Protein AF-A0A7S1AAK4-F1 (afdb_monomer)

Nearest PDB structures (foldseek):
  7zmf-assembly1_A  TM=1.754E-01  e=1.528E+00  Brevibacillus brevis NBRC 100599

Sequence (271 aa):
MLSLSSARQLPQSLAPQRTRPRIEFGDILIEGPSSGEPQADCVGIYELCDLAVNGRPVYQQHGETDLFLYFSSTDKWYISDGEDMRLGRPRGWCQVASQALVPSQITEEWAVWDSISRGWEVAPRIKARQVNDAILGELASRQQVQEARARRHALQVGDVVIEGQAPGELQADRMGMYELQDRVVNGRLVYRQEGGADMYLFYASRGSKWCISDGEDMAAGRPKGWCYVVSHALTPDQITELWEVVADDAAHDAYWQPAPRLRVRPKNRAT

pLDDT: mean 86.58, std 16.46, range [33.78, 98.0]

Solvent-accessible surface area (backbone atoms only — not comparable to full-atom values): 15191 Å² total; per-residue (Å²): 135,91,82,88,85,87,79,81,82,76,85,83,79,86,71,83,80,77,81,67,84,79,78,74,84,64,32,35,31,32,45,44,55,57,92,89,43,86,69,32,68,72,42,44,51,21,42,67,46,104,45,69,31,84,92,25,62,28,23,36,34,68,80,90,48,70,37,29,40,33,34,21,80,76,63,25,36,27,36,20,40,59,68,41,48,77,67,26,42,90,54,56,49,34,39,32,78,44,86,53,80,46,63,53,66,51,81,64,66,24,27,34,59,38,80,85,82,68,40,77,42,82,31,80,60,42,43,42,36,65,61,46,71,68,55,52,53,50,52,52,52,52,46,52,55,48,24,54,49,17,47,54,51,40,67,71,54,48,36,33,30,36,43,54,52,51,91,91,43,78,66,24,89,72,45,44,50,24,42,66,45,96,50,69,31,80,60,21,58,28,25,36,38,66,90,73,57,71,36,31,42,35,38,11,63,61,64,43,20,37,27,35,22,39,61,66,39,50,75,65,30,44,76,53,62,50,30,37,28,67,46,86,46,62,39,68,59,64,53,81,62,72,25,29,32,49,43,75,49,103,88,52,80,73,43,79,40,82,33,87,56,45,48,42,37,44,60,83,60,82,130

Secondary structure (DSSP, 8-state):
-------PPPPPP--------------EEEE-S-TTSTTGGG-EEEEEEEEEETTEEEEEETTT-S-EEEE-TTS-EEEE-HHHHHTT-S-SSEEE----SSGGG--SPPEEEETTTTEEEE-TT-EEEE--HHHHHHHHHHHHHHHHHHHHHHHHH-SEEEE-PPTTSTTGGG-EEEEEEEEEETTEEEEEETTS-S-EEEEETTTTEEEEE-HHHHHHT-S-SSEEEE---SSGGG--SPPEEEE--TTS--EEEE-TT-EEEETTS--

Mean predicted aligned error: 9.63 Å

Radius of gyration: 25.21 Å; Cα contacts (8 Å, |Δi|>4): 572; chains: 1; bounding box: 60×89×68 Å

Structure (mmCIF, N/CA/C/O backbone):
data_AF-A0A7S1AAK4-F1
#
_entry.id   AF-A0A7S1AAK4-F1
#
loop_
_atom_site.group_PDB
_atom_site.id
_atom_site.type_symbol
_atom_site.label_atom_id
_atom_site.label_alt_id
_atom_site.label_comp_id
_atom_site.label_asym_id
_atom_site.label_entity_id
_atom_site.label_seq_id
_atom_site.pdbx_PDB_ins_code
_atom_site.Cartn_x
_atom_site.Cartn_y
_atom_site.Cartn_z
_atom_site.occupancy
_atom_site.B_iso_or_equiv
_atom_site.auth_seq_id
_atom_site.auth_comp_id
_atom_site.auth_asym_id
_atom_site.auth_atom_id
_atom_site.pdbx_PDB_model_num
ATOM 1 N N . MET A 1 1 ? -27.518 -69.904 35.168 1.00 41.41 1 MET A N 1
ATOM 2 C CA . MET A 1 1 ? -26.477 -69.173 34.421 1.00 41.41 1 MET A CA 1
ATOM 3 C C . MET A 1 1 ? -26.637 -67.696 34.705 1.00 41.41 1 MET A C 1
ATOM 5 O O . MET A 1 1 ? -27.757 -67.206 34.727 1.00 41.41 1 MET A O 1
ATOM 9 N N . LEU A 1 2 ? -25.515 -67.059 35.011 1.00 38.66 2 LEU A N 1
ATOM 10 C CA . LEU A 1 2 ? -25.350 -65.638 35.294 1.00 38.66 2 LEU A CA 1
ATOM 11 C C . LEU A 1 2 ? -25.716 -64.789 34.066 1.00 38.66 2 LEU A C 1
ATOM 13 O O . LEU A 1 2 ? -25.342 -65.168 32.963 1.00 38.66 2 LEU A O 1
ATOM 17 N N . SER A 1 3 ? -26.338 -63.625 34.261 1.00 39.00 3 SER A N 1
ATOM 18 C CA . SER A 1 3 ? -25.787 -62.369 33.730 1.00 39.00 3 SER A CA 1
ATOM 19 C C . SER A 1 3 ? -26.509 -61.160 34.323 1.00 39.00 3 SER A C 1
ATOM 21 O O . SER A 1 3 ? -27.716 -60.987 34.179 1.00 39.00 3 SER A O 1
ATOM 23 N N . LEU A 1 4 ? -25.710 -60.334 34.991 1.00 36.53 4 LEU A N 1
ATOM 24 C CA . LEU A 1 4 ? -26.002 -58.994 35.482 1.00 36.53 4 LEU A CA 1
ATOM 25 C C . LEU A 1 4 ? -26.183 -58.012 34.315 1.00 36.53 4 LEU A C 1
ATOM 27 O O . LEU A 1 4 ? -25.530 -58.180 33.285 1.00 36.53 4 LEU A O 1
ATOM 31 N N . SER A 1 5 ? -26.974 -56.949 34.516 1.00 40.19 5 SER A N 1
ATOM 32 C CA . SER A 1 5 ? -26.527 -55.539 34.414 1.00 40.19 5 SER A CA 1
ATOM 33 C C . SER A 1 5 ? -27.722 -54.573 34.393 1.00 40.19 5 SER A C 1
ATOM 35 O O . SER A 1 5 ? -28.168 -54.138 33.336 1.00 40.19 5 SER A O 1
ATOM 37 N N . SER A 1 6 ? -28.214 -54.195 35.577 1.00 43.09 6 SER A N 1
ATOM 38 C CA . SER A 1 6 ? -29.026 -52.982 35.756 1.00 43.09 6 SER A CA 1
ATOM 39 C C . SER A 1 6 ? -28.102 -51.839 36.165 1.00 43.09 6 SER A C 1
ATOM 41 O O . SER A 1 6 ? -27.700 -51.752 37.324 1.00 43.09 6 SER A O 1
ATOM 43 N N . ALA A 1 7 ? -27.765 -50.959 35.224 1.00 40.94 7 ALA A N 1
ATOM 44 C CA . ALA A 1 7 ? -27.109 -49.695 35.530 1.00 40.94 7 ALA A CA 1
ATOM 45 C C . ALA A 1 7 ? -28.177 -48.624 35.801 1.00 40.94 7 ALA A C 1
ATOM 47 O O . ALA A 1 7 ? -28.933 -48.232 34.914 1.00 40.94 7 ALA A O 1
ATOM 48 N N . ARG A 1 8 ? -28.245 -48.165 37.055 1.00 41.97 8 ARG A N 1
ATOM 49 C CA . ARG A 1 8 ? -29.008 -46.984 37.482 1.00 41.97 8 ARG A CA 1
ATOM 50 C C . ARG A 1 8 ? -28.442 -45.737 36.793 1.00 41.97 8 ARG A C 1
ATOM 52 O O . ARG A 1 8 ? -27.291 -45.385 37.036 1.00 41.97 8 ARG A O 1
ATOM 59 N N . GLN A 1 9 ? -29.249 -45.042 35.995 1.00 38.91 9 GLN A N 1
ATOM 60 C CA . GLN A 1 9 ? -28.947 -43.676 35.564 1.00 38.91 9 GLN A CA 1
ATOM 61 C C . GLN A 1 9 ? -29.218 -42.709 36.723 1.00 38.91 9 GLN A C 1
ATOM 63 O O . GLN A 1 9 ? -30.338 -42.607 37.220 1.00 38.91 9 GLN A O 1
ATOM 68 N N . LEU A 1 10 ? -28.166 -42.027 37.174 1.00 37.78 10 LEU A N 1
ATOM 69 C CA . LEU A 1 10 ? -28.251 -40.881 38.079 1.00 37.78 10 LEU A CA 1
ATOM 70 C C . LEU A 1 10 ? -28.820 -39.664 37.322 1.00 37.78 10 LEU A C 1
ATOM 72 O O . LEU A 1 10 ? -28.528 -39.509 36.133 1.00 37.78 10 LEU A O 1
ATOM 76 N N . PRO A 1 11 ? -29.604 -38.789 37.977 1.00 39.78 11 PRO A N 1
ATOM 77 C CA . PRO A 1 11 ? -30.167 -37.608 37.333 1.00 39.78 11 PRO A CA 1
ATOM 78 C C . PRO A 1 11 ? -29.060 -36.623 36.939 1.00 39.78 11 PRO A C 1
ATOM 80 O O . PRO A 1 11 ? -28.221 -36.241 37.756 1.00 39.78 11 PRO A O 1
ATOM 83 N N . GLN A 1 12 ? -29.070 -36.212 35.670 1.00 43.94 12 GLN A N 1
ATOM 84 C CA . GLN A 1 12 ? -28.194 -35.168 35.151 1.00 43.94 12 GLN A CA 1
ATOM 85 C C . GLN A 1 12 ? -28.530 -33.836 35.832 1.00 43.94 12 GLN A C 1
ATOM 87 O O . GLN A 1 12 ? -29.654 -33.341 35.766 1.00 43.94 12 GLN A O 1
ATOM 92 N N . SER A 1 13 ? -27.531 -33.280 36.511 1.00 41.66 13 SER A N 1
ATOM 93 C CA . SER A 1 13 ? -27.559 -31.959 37.131 1.00 41.66 13 SER A CA 1
ATOM 94 C C . SER A 1 13 ? -27.821 -30.870 36.081 1.00 41.66 13 SER A C 1
ATOM 96 O O . SER A 1 13 ? -27.034 -30.691 35.150 1.00 41.66 13 SER A O 1
ATOM 98 N N . LEU A 1 14 ? -28.922 -30.131 36.249 1.00 48.28 14 LEU A N 1
ATOM 99 C CA . LEU A 1 14 ? -29.212 -28.872 35.559 1.00 48.28 14 LEU A CA 1
ATOM 100 C C . LEU A 1 14 ? -28.256 -27.788 36.078 1.00 48.28 14 LEU A C 1
ATOM 102 O O . LEU A 1 14 ? -28.565 -27.063 37.023 1.00 48.28 14 LEU A O 1
ATOM 106 N N . ALA A 1 15 ? -27.079 -27.675 35.464 1.00 40.31 15 ALA A N 1
ATOM 107 C CA . ALA A 1 15 ? -26.235 -26.501 35.643 1.00 40.31 15 ALA A CA 1
ATOM 108 C C . ALA A 1 15 ? -26.868 -25.299 34.908 1.00 40.31 15 ALA A C 1
ATOM 110 O O . ALA A 1 15 ? -27.319 -25.452 33.768 1.00 40.31 15 ALA A O 1
ATOM 111 N N . PRO A 1 16 ? -26.904 -24.098 35.511 1.00 37.66 16 PRO A N 1
ATOM 112 C CA . PRO A 1 16 ? -27.478 -22.926 34.866 1.00 37.66 16 PRO A CA 1
ATOM 113 C C . PRO A 1 16 ? -26.611 -22.534 33.667 1.00 37.66 16 PRO A C 1
ATOM 115 O O . PRO A 1 16 ? -25.441 -22.173 33.823 1.00 37.66 16 PRO A O 1
ATOM 118 N N . GLN A 1 17 ? -27.189 -22.582 32.463 1.00 37.97 17 GLN A N 1
ATOM 119 C CA . GLN A 1 17 ? -26.567 -21.995 31.284 1.00 37.97 17 GLN A CA 1
ATOM 120 C C . GLN A 1 17 ? -26.493 -20.483 31.485 1.00 37.97 17 GLN A C 1
ATOM 122 O O . GLN A 1 17 ? -27.471 -19.757 31.324 1.00 37.97 17 GLN A O 1
ATOM 127 N N . ARG A 1 18 ? -25.311 -20.003 31.875 1.00 35.34 18 ARG A N 1
ATOM 128 C CA . ARG A 1 18 ? -24.970 -18.586 31.789 1.00 35.34 18 ARG A CA 1
ATOM 129 C C . ARG A 1 18 ? -24.904 -18.228 30.308 1.00 35.34 18 ARG A C 1
ATOM 131 O O . ARG A 1 18 ? -23.847 -18.347 29.694 1.00 35.34 18 ARG A O 1
ATOM 138 N N . THR A 1 19 ? -26.018 -17.776 29.743 1.00 46.22 19 THR A N 1
ATOM 139 C CA . THR A 1 19 ? -26.028 -17.024 28.487 1.00 46.22 19 THR A CA 1
ATOM 140 C C . THR A 1 19 ? -25.289 -15.714 28.734 1.00 46.22 19 THR A C 1
ATOM 142 O O . THR A 1 19 ? -25.873 -14.711 29.144 1.00 46.22 19 THR A O 1
ATOM 145 N N . ARG A 1 20 ? -23.963 -15.742 28.573 1.00 33.78 20 ARG A N 1
ATOM 146 C CA . ARG A 1 20 ? -23.175 -14.517 28.459 1.00 33.78 20 ARG A CA 1
ATOM 147 C C . ARG A 1 20 ? -23.586 -13.845 27.145 1.00 33.78 20 ARG A C 1
ATOM 149 O O . ARG A 1 20 ? -23.647 -14.547 26.135 1.00 33.78 20 ARG A O 1
ATOM 156 N N . PRO A 1 21 ? -23.871 -12.534 27.129 1.00 34.81 21 PRO A N 1
ATOM 157 C CA . PRO A 1 21 ? -24.038 -11.819 25.875 1.00 34.81 21 PRO A CA 1
ATOM 158 C C . PRO A 1 21 ? -22.743 -11.974 25.070 1.00 34.81 21 PRO A C 1
ATOM 160 O O . PRO A 1 21 ? -21.660 -11.614 25.532 1.00 34.81 21 PRO A O 1
ATOM 163 N N . ARG A 1 22 ? -22.859 -12.591 23.894 1.00 41.38 22 ARG A N 1
ATOM 164 C CA . ARG A 1 22 ? -21.785 -12.741 22.915 1.00 41.38 22 ARG A CA 1
ATOM 165 C C . ARG A 1 22 ? -21.573 -11.360 22.292 1.00 41.38 22 ARG A C 1
ATOM 167 O O . ARG A 1 22 ? -22.224 -11.011 21.317 1.00 41.38 22 ARG A O 1
ATOM 174 N N . ILE A 1 23 ? -20.718 -10.537 22.893 1.00 46.03 23 ILE A N 1
ATOM 175 C CA . ILE A 1 23 ? -20.039 -9.510 22.101 1.00 46.03 23 ILE A CA 1
ATOM 176 C C . ILE A 1 23 ? -19.011 -10.305 21.299 1.00 46.03 23 ILE A C 1
ATOM 178 O O . ILE A 1 23 ? -17.930 -10.607 21.799 1.00 46.03 23 ILE A O 1
ATOM 182 N N . GLU A 1 24 ? -19.412 -10.788 20.124 1.00 65.81 24 GLU A N 1
ATOM 183 C CA . GLU A 1 24 ? -18.473 -11.374 19.173 1.00 65.81 24 GLU A CA 1
ATOM 184 C C . GLU A 1 24 ? -17.621 -10.217 18.653 1.00 65.81 24 GLU A C 1
ATOM 186 O O . GLU A 1 24 ? -18.059 -9.401 17.841 1.00 65.81 24 GLU A O 1
ATOM 191 N N . PHE A 1 25 ? -16.426 -10.087 19.229 1.00 77.44 25 PHE A N 1
ATOM 192 C CA . PHE A 1 25 ? -15.358 -9.296 18.642 1.00 77.44 25 PHE A CA 1
ATOM 193 C C . PHE A 1 25 ? -15.147 -9.823 17.219 1.00 77.44 25 PHE A C 1
ATOM 195 O O . PHE A 1 25 ? -14.981 -11.026 17.032 1.00 77.44 25 PHE A O 1
ATOM 202 N N . GLY A 1 26 ? -15.236 -8.943 16.228 1.00 89.81 26 GLY A N 1
ATOM 203 C CA . GLY A 1 26 ? -14.997 -9.275 14.828 1.00 89.81 26 GLY A CA 1
ATOM 204 C C . GLY A 1 26 ? -14.034 -8.275 14.216 1.00 89.81 26 GLY A C 1
ATOM 205 O O . GLY A 1 26 ? -13.681 -7.288 14.865 1.00 89.81 26 GLY A O 1
ATOM 206 N N . ASP A 1 27 ? -13.639 -8.531 12.976 1.00 94.88 27 ASP A N 1
ATOM 207 C CA . ASP A 1 27 ? -12.666 -7.708 12.266 1.00 94.88 27 ASP A CA 1
ATOM 208 C C . ASP A 1 27 ? -13.119 -6.248 12.168 1.00 94.88 27 ASP A C 1
ATOM 210 O O . ASP A 1 27 ? -14.314 -5.922 12.174 1.00 94.88 27 ASP A O 1
ATOM 214 N N . ILE A 1 28 ? -12.144 -5.352 12.084 1.00 95.94 28 ILE A N 1
ATOM 215 C CA . ILE A 1 28 ? -12.351 -3.909 12.096 1.00 95.94 28 ILE A CA 1
ATOM 216 C C . ILE A 1 28 ? -11.890 -3.327 10.769 1.00 95.94 28 ILE A C 1
ATOM 218 O O . ILE A 1 28 ? -10.735 -3.453 10.393 1.00 95.94 28 ILE A O 1
ATOM 222 N N . LEU A 1 29 ? -12.773 -2.617 10.079 1.00 94.94 29 LEU A N 1
ATOM 223 C CA . LEU A 1 29 ? -12.384 -1.709 9.015 1.00 94.94 29 LEU A CA 1
ATOM 224 C C . LEU A 1 29 ? -11.984 -0.375 9.644 1.00 94.94 29 LEU A C 1
ATOM 226 O O . LEU A 1 29 ? -12.817 0.292 10.262 1.00 94.94 29 LEU A O 1
ATOM 230 N N . ILE A 1 30 ? -10.736 0.029 9.442 1.00 94.44 30 ILE A N 1
ATOM 231 C CA . ILE A 1 30 ? -10.324 1.420 9.593 1.00 94.44 30 ILE A CA 1
ATOM 232 C C . ILE A 1 30 ? -10.610 2.114 8.268 1.00 94.44 30 ILE A C 1
ATOM 234 O O . ILE A 1 30 ? -9.939 1.873 7.268 1.00 94.44 30 ILE A O 1
ATOM 238 N N . GLU A 1 31 ? -11.649 2.941 8.259 1.00 91.06 31 GLU A N 1
ATOM 239 C CA . GLU A 1 31 ? -11.889 3.953 7.236 1.00 91.06 31 GLU A CA 1
ATOM 240 C C . GLU A 1 31 ? -11.004 5.156 7.544 1.00 91.06 31 GLU A C 1
ATOM 242 O O . GLU A 1 31 ? -10.621 5.367 8.695 1.00 91.06 31 GLU A O 1
ATOM 247 N N . GLY A 1 32 ? -10.676 5.965 6.546 1.00 82.62 32 GLY A N 1
ATOM 248 C CA . GLY A 1 32 ? -9.763 7.061 6.797 1.00 82.62 32 GLY A CA 1
ATOM 249 C C . GLY A 1 32 ? -9.414 7.881 5.577 1.00 82.62 32 GLY A C 1
ATOM 250 O O . GLY A 1 32 ? -10.204 7.940 4.627 1.00 82.62 32 GLY A O 1
ATOM 251 N N . PRO A 1 33 ? -8.281 8.592 5.656 1.00 68.81 33 PRO A N 1
ATOM 252 C CA . PRO A 1 33 ? -7.963 9.636 4.712 1.00 68.81 33 PRO A CA 1
ATOM 253 C C . PRO A 1 33 ? -7.764 9.048 3.311 1.00 68.81 33 PRO A C 1
ATOM 255 O O . PRO A 1 33 ? -7.457 7.864 3.142 1.00 68.81 33 PRO A O 1
ATOM 258 N N . SER A 1 34 ? -8.029 9.866 2.292 1.00 68.06 34 SER A N 1
ATOM 259 C CA . SER A 1 34 ? -7.963 9.401 0.909 1.00 68.06 34 SER A CA 1
ATOM 260 C C . SER A 1 34 ? -6.530 9.021 0.555 1.00 68.06 34 SER A C 1
ATOM 262 O O . SER A 1 34 ? -5.568 9.504 1.148 1.00 68.06 34 SER A O 1
ATOM 264 N N . SER A 1 35 ? -6.395 8.195 -0.475 1.00 62.34 35 SER A N 1
ATOM 265 C CA . SER A 1 35 ? -5.122 7.923 -1.140 1.00 62.34 35 SER A CA 1
ATOM 266 C C . SER A 1 35 ? -4.297 9.215 -1.319 1.00 62.34 35 SER A C 1
ATOM 268 O O . SER A 1 35 ? -4.758 10.132 -1.999 1.00 62.34 35 SER A O 1
ATOM 270 N N . GLY A 1 36 ? -3.114 9.294 -0.699 1.00 59.72 36 GLY A N 1
ATOM 271 C CA . GLY A 1 36 ? -2.173 10.420 -0.818 1.00 59.72 36 GLY A CA 1
ATOM 272 C C . GLY A 1 36 ? -2.156 11.380 0.376 1.00 59.72 36 GLY A C 1
ATOM 273 O O . GLY A 1 36 ? -1.311 12.269 0.439 1.00 59.72 36 GLY A O 1
ATOM 274 N N . GLU A 1 37 ? -3.059 11.201 1.336 1.00 69.00 37 GLU A N 1
ATOM 275 C CA . GLU A 1 37 ? -3.026 11.896 2.624 1.00 69.00 37 GLU A CA 1
ATOM 276 C C . GLU A 1 37 ? -2.110 11.150 3.630 1.00 69.00 37 GLU A C 1
ATOM 278 O O . GLU A 1 37 ? -1.906 9.935 3.503 1.00 69.00 37 GLU A O 1
ATOM 283 N N . PRO A 1 38 ? -1.546 11.839 4.645 1.00 68.75 38 PRO A N 1
ATOM 284 C CA . PRO A 1 38 ? -0.693 11.210 5.652 1.00 68.75 38 PRO A CA 1
ATOM 285 C C . PRO A 1 38 ? -1.361 10.009 6.329 1.00 68.75 38 PRO A C 1
ATOM 287 O O . PRO A 1 38 ? -2.537 10.052 6.687 1.00 68.75 38 PRO A O 1
ATOM 290 N N . GLN A 1 39 ? -0.581 8.947 6.540 1.00 77.12 39 GLN A N 1
ATOM 291 C CA . GLN A 1 39 ? -1.020 7.707 7.191 1.00 77.12 39 GLN A CA 1
ATOM 292 C C . GLN A 1 39 ? -2.183 6.982 6.489 1.00 77.12 39 GLN A C 1
ATOM 294 O O . GLN A 1 39 ? -2.868 6.172 7.115 1.00 77.12 39 GLN A O 1
ATOM 299 N N . ALA A 1 40 ? -2.377 7.195 5.179 1.00 77.81 40 ALA A N 1
ATOM 300 C CA . ALA A 1 40 ? -3.312 6.405 4.368 1.00 77.81 40 ALA A CA 1
ATOM 301 C C . ALA A 1 40 ? -3.053 4.885 4.461 1.00 77.81 40 ALA A C 1
ATOM 303 O O . ALA A 1 40 ? -3.984 4.096 4.338 1.00 77.81 40 ALA A O 1
ATOM 304 N N . ASP A 1 41 ? -1.820 4.471 4.767 1.00 80.94 41 ASP A N 1
ATOM 305 C CA . ASP A 1 41 ? -1.451 3.064 4.978 1.00 80.94 41 ASP A CA 1
ATOM 306 C C . ASP A 1 41 ? -2.094 2.427 6.219 1.00 80.94 41 ASP A C 1
ATOM 308 O O . ASP A 1 41 ? -2.141 1.203 6.328 1.00 80.94 41 ASP A O 1
ATOM 312 N N . CYS A 1 42 ? -2.604 3.235 7.155 1.00 87.81 42 CYS A N 1
ATOM 313 C CA . CYS A 1 42 ? -3.317 2.744 8.333 1.00 87.81 42 CYS A CA 1
ATOM 314 C C . CYS A 1 42 ? -4.763 2.321 8.019 1.00 87.81 42 CYS A C 1
ATOM 316 O O . CYS A 1 42 ? -5.402 1.697 8.865 1.00 87.81 42 CYS A O 1
ATOM 318 N N . VAL A 1 43 ? -5.289 2.657 6.835 1.00 89.25 43 VAL A N 1
ATOM 319 C CA . VAL A 1 43 ? -6.648 2.316 6.381 1.00 89.25 43 VAL A CA 1
ATOM 320 C C . VAL A 1 43 ? -6.690 0.866 5.896 1.00 89.25 43 VAL A C 1
ATOM 322 O O . VAL A 1 43 ? -5.756 0.379 5.262 1.00 89.25 43 VAL A O 1
ATOM 325 N N . GLY A 1 44 ? -7.787 0.161 6.170 1.00 90.12 44 GLY A N 1
ATOM 326 C CA . GLY A 1 44 ? -7.988 -1.218 5.719 1.00 90.12 44 GLY A CA 1
ATOM 327 C C . GLY A 1 44 ? -8.652 -2.107 6.762 1.00 90.12 44 GLY A C 1
ATOM 328 O O . GLY A 1 44 ? -9.095 -1.639 7.811 1.00 90.12 44 GLY A O 1
ATOM 329 N N . ILE A 1 45 ? -8.748 -3.397 6.447 1.00 92.50 45 ILE A N 1
ATOM 330 C CA . ILE A 1 45 ? -9.293 -4.409 7.356 1.00 92.50 45 ILE A CA 1
ATOM 331 C C . ILE A 1 45 ? -8.201 -4.841 8.334 1.00 92.50 45 ILE A C 1
ATOM 333 O O . ILE A 1 45 ? -7.090 -5.160 7.919 1.00 92.50 45 ILE A O 1
ATOM 337 N N . TYR A 1 46 ? -8.547 -4.867 9.615 1.00 94.88 46 TYR A N 1
ATOM 338 C CA . TYR A 1 46 ? -7.763 -5.399 10.714 1.00 94.88 46 TYR A CA 1
ATOM 339 C C . TYR A 1 46 ? -8.464 -6.632 11.271 1.00 94.88 46 TYR A C 1
ATOM 341 O O . TYR A 1 46 ? -9.580 -6.548 11.788 1.00 94.88 46 TYR A O 1
ATOM 349 N N . GLU A 1 47 ? -7.791 -7.763 11.154 1.00 94.50 47 GLU A N 1
ATOM 350 C CA . GLU A 1 47 ? -8.246 -9.072 11.592 1.00 94.50 47 GLU A CA 1
ATOM 351 C C . GLU A 1 47 ? -8.029 -9.218 13.095 1.00 94.50 47 GLU A C 1
ATOM 353 O O . GLU A 1 47 ? -6.986 -8.829 13.628 1.00 94.50 47 GLU A O 1
ATOM 358 N N . LEU A 1 48 ? -9.025 -9.752 13.799 1.00 94.94 48 LEU A N 1
ATOM 359 C CA . LEU A 1 48 ? -8.912 -9.995 15.234 1.00 94.94 48 LEU A CA 1
ATOM 360 C C . LEU A 1 48 ? -7.846 -11.064 15.523 1.00 94.94 48 LEU A C 1
ATOM 362 O O . LEU A 1 48 ? -7.958 -12.206 15.080 1.00 94.94 48 LEU A O 1
ATOM 366 N N . CYS A 1 49 ? -6.856 -10.723 16.346 1.00 93.06 49 CYS A N 1
ATOM 367 C CA . CYS A 1 49 ? -5.850 -11.671 16.812 1.00 93.06 49 CYS A CA 1
ATOM 368 C C . CYS A 1 49 ? -6.338 -12.435 18.052 1.00 93.06 49 CYS A C 1
ATOM 370 O O . CYS A 1 49 ? -7.067 -11.893 18.885 1.00 93.06 49 CYS A O 1
ATOM 372 N N . ASP A 1 50 ? -5.827 -13.653 18.260 1.00 90.50 50 ASP A N 1
ATOM 373 C CA . ASP A 1 50 ? -5.952 -14.375 19.540 1.00 90.50 50 ASP A CA 1
ATOM 374 C C . ASP A 1 50 ? -4.947 -13.834 20.580 1.00 90.50 50 ASP A C 1
ATOM 376 O O . ASP A 1 50 ? -4.107 -14.541 21.137 1.00 90.50 50 ASP A O 1
ATOM 380 N N . LEU A 1 51 ? -4.968 -12.513 20.766 1.00 92.25 51 LEU A N 1
ATOM 381 C CA . LEU A 1 51 ? -4.082 -11.768 21.648 1.00 92.25 51 LEU A CA 1
ATOM 382 C C . LEU A 1 51 ? -4.836 -10.585 22.256 1.00 92.25 51 LEU A C 1
ATOM 384 O O . LEU A 1 51 ? -5.638 -9.918 21.601 1.00 92.25 51 LEU A O 1
ATOM 388 N N . ALA A 1 52 ? -4.524 -10.287 23.515 1.00 93.56 52 ALA A N 1
ATOM 389 C CA . ALA A 1 52 ? -4.982 -9.084 24.187 1.00 93.56 52 ALA A CA 1
ATOM 390 C C . ALA A 1 52 ? -3.802 -8.321 24.794 1.00 93.56 52 ALA A C 1
ATOM 392 O O . ALA A 1 52 ? -2.898 -8.913 25.384 1.00 93.56 52 ALA A O 1
ATOM 393 N N . VAL A 1 53 ? -3.849 -6.995 24.694 1.00 94.12 53 VAL A N 1
ATOM 394 C CA . VAL A 1 53 ? -2.877 -6.062 25.274 1.00 94.12 53 VAL A CA 1
ATOM 395 C C . VAL A 1 53 ? -3.648 -5.066 26.135 1.00 94.12 53 VAL A C 1
ATOM 397 O O . VAL A 1 53 ? -4.702 -4.575 25.735 1.00 94.12 53 VAL A O 1
ATOM 400 N N . ASN A 1 54 ? -3.169 -4.827 27.361 1.00 93.94 54 ASN A N 1
ATOM 401 C CA . ASN A 1 54 ? -3.805 -3.930 28.340 1.00 93.94 54 ASN A CA 1
ATOM 402 C C . ASN A 1 54 ? -5.316 -4.186 28.537 1.00 93.94 54 ASN A C 1
ATOM 404 O O . ASN A 1 54 ? -6.115 -3.268 28.712 1.00 93.94 54 ASN A O 1
ATOM 408 N N . GLY A 1 55 ? -5.724 -5.460 28.503 1.00 92.12 55 GLY A N 1
ATOM 409 C CA . GLY A 1 55 ? -7.115 -5.867 28.725 1.00 92.12 55 GLY A CA 1
ATOM 410 C C . GLY A 1 55 ? -8.073 -5.544 27.573 1.00 92.12 55 GLY A C 1
ATOM 411 O O . GLY A 1 55 ? -9.283 -5.461 27.803 1.00 92.12 55 GLY A O 1
ATOM 412 N N . ARG A 1 56 ? -7.559 -5.340 26.355 1.00 95.25 56 ARG A N 1
ATOM 413 C CA . ARG A 1 56 ? -8.340 -5.156 25.124 1.00 95.25 56 ARG A CA 1
ATOM 414 C C . ARG A 1 56 ? -7.815 -6.059 24.001 1.00 95.25 56 ARG A C 1
ATOM 416 O O . ARG A 1 56 ? -6.633 -6.406 24.028 1.00 95.25 56 ARG A O 1
ATOM 423 N N . PRO A 1 57 ? -8.669 -6.456 23.041 1.00 95.88 57 PRO A N 1
ATOM 424 C CA . PRO A 1 57 ? -8.245 -7.248 21.888 1.00 95.88 57 PRO A CA 1
ATOM 425 C C . PRO A 1 57 ? -7.246 -6.485 21.012 1.00 95.88 57 PRO A C 1
ATOM 427 O O . PRO A 1 57 ? -7.325 -5.260 20.891 1.00 95.88 57 PRO A O 1
ATOM 430 N N . VAL A 1 58 ? -6.334 -7.232 20.396 1.00 96.38 58 VAL A N 1
ATOM 431 C CA . VAL A 1 58 ? -5.416 -6.744 19.362 1.00 96.38 58 VAL A CA 1
ATOM 432 C C . VAL A 1 58 ? -5.957 -7.145 17.997 1.00 96.38 58 VAL A C 1
ATOM 434 O O . VAL A 1 58 ? -6.475 -8.249 17.838 1.00 96.38 58 VAL A O 1
ATOM 437 N N . TYR A 1 59 ? -5.802 -6.265 17.015 1.00 96.50 59 TYR A N 1
ATOM 438 C CA . TYR A 1 59 ? -6.125 -6.558 15.624 1.00 96.50 59 TYR A CA 1
ATOM 439 C C . TYR A 1 59 ? -4.900 -6.297 14.751 1.00 96.50 59 TYR A C 1
ATOM 441 O O . TYR A 1 59 ? -4.203 -5.308 14.975 1.00 96.50 59 TYR A O 1
ATOM 449 N N . GLN A 1 60 ? -4.642 -7.145 13.763 1.00 94.44 60 GLN A N 1
ATOM 450 C CA . GLN A 1 60 ? -3.553 -6.977 12.801 1.00 94.44 60 GLN A CA 1
ATOM 451 C C . GLN A 1 60 ? -4.132 -6.640 11.435 1.00 94.44 60 GLN A C 1
ATOM 453 O O . GLN A 1 60 ? -5.093 -7.269 11.003 1.00 94.44 60 GLN A O 1
ATOM 458 N N . GLN A 1 61 ? -3.577 -5.649 10.745 1.00 92.38 61 GLN A N 1
ATOM 459 C CA . GLN A 1 61 ? -4.040 -5.330 9.401 1.00 92.38 61 GLN A CA 1
ATOM 460 C C . GLN A 1 61 ? -3.782 -6.507 8.447 1.00 92.38 61 GLN A C 1
ATOM 462 O O . GLN A 1 61 ? -2.728 -7.144 8.465 1.00 92.38 61 GLN A O 1
ATOM 467 N N . HIS A 1 62 ? -4.777 -6.789 7.613 1.00 86.25 62 HIS A N 1
ATOM 468 C CA . HIS A 1 62 ? -4.748 -7.873 6.643 1.00 86.25 62 HIS A CA 1
ATOM 469 C C . HIS A 1 62 ? -3.566 -7.730 5.665 1.00 86.25 62 HIS A C 1
ATOM 471 O O . HIS A 1 62 ? -3.252 -6.625 5.216 1.00 86.25 62 HIS A O 1
ATOM 477 N N . GLY A 1 63 ? -2.961 -8.858 5.274 1.00 74.38 63 GLY A N 1
ATOM 478 C CA . GLY A 1 63 ? -1.892 -8.904 4.264 1.00 74.38 63 GLY A CA 1
ATOM 479 C C . GLY A 1 63 ? -0.464 -8.896 4.820 1.00 74.38 63 GLY A C 1
ATOM 480 O O . GLY A 1 63 ? 0.402 -8.244 4.243 1.00 74.38 63 GLY A O 1
ATOM 481 N N . GLU A 1 64 ? -0.220 -9.612 5.926 1.00 61.62 64 GLU A N 1
ATOM 482 C CA . GLU A 1 64 ? 1.106 -9.761 6.562 1.00 61.62 64 GLU A CA 1
ATOM 483 C C . GLU A 1 64 ? 1.804 -8.425 6.859 1.00 61.62 64 GLU A C 1
ATOM 485 O O . GLU A 1 64 ? 3.018 -8.262 6.691 1.00 61.62 64 GLU A O 1
ATOM 490 N N . THR A 1 65 ? 1.040 -7.430 7.302 1.00 73.31 65 THR A N 1
ATOM 491 C CA . THR A 1 65 ? 1.609 -6.136 7.654 1.00 73.31 65 THR A CA 1
ATOM 492 C C . THR A 1 65 ? 2.055 -6.123 9.116 1.00 73.31 65 THR A C 1
ATOM 494 O O . THR A 1 65 ? 1.500 -6.799 9.983 1.00 73.31 65 THR A O 1
ATOM 497 N N . ASP A 1 66 ? 3.085 -5.328 9.402 1.00 87.38 66 ASP A N 1
ATOM 498 C CA . ASP A 1 66 ? 3.509 -5.021 10.771 1.00 87.38 66 ASP A CA 1
ATOM 499 C C . ASP A 1 66 ? 2.748 -3.778 11.255 1.00 87.38 66 ASP A C 1
ATOM 501 O O . ASP A 1 66 ? 3.339 -2.731 11.516 1.00 87.38 66 ASP A O 1
ATOM 505 N N . LEU A 1 67 ? 1.414 -3.866 11.208 1.00 91.44 67 LEU A N 1
ATOM 506 C CA . LEU A 1 67 ? 0.472 -2.819 11.594 1.00 91.44 67 LEU A CA 1
ATOM 507 C C . LEU A 1 67 ? -0.607 -3.432 12.480 1.00 91.44 67 LEU A C 1
ATOM 509 O O . LEU A 1 67 ? -1.359 -4.315 12.068 1.00 91.44 67 LEU A O 1
ATOM 513 N N . PHE A 1 68 ? -0.684 -2.932 13.705 1.00 96.12 68 PHE A N 1
ATOM 514 C CA . PHE A 1 68 ? -1.558 -3.443 14.740 1.00 96.12 68 PHE A CA 1
ATOM 515 C C . PHE A 1 68 ? -2.384 -2.327 15.350 1.00 96.12 68 PHE A C 1
ATOM 517 O O . PHE A 1 68 ? -1.865 -1.265 15.685 1.00 96.12 68 PHE A O 1
ATOM 524 N N . LEU A 1 69 ? -3.657 -2.622 15.569 1.00 97.44 69 LEU A N 1
ATOM 525 C CA . LEU A 1 69 ? -4.588 -1.815 16.333 1.00 97.44 69 LEU A CA 1
ATOM 526 C C . LEU A 1 69 ? -4.719 -2.401 17.741 1.00 97.44 69 LEU A C 1
ATOM 528 O O . LEU A 1 69 ? -5.182 -3.530 17.913 1.00 97.44 69 LEU A O 1
ATOM 532 N N . TYR A 1 70 ? -4.305 -1.643 18.754 1.00 97.50 70 TYR A N 1
ATOM 533 C CA . TYR A 1 70 ? -4.277 -2.104 20.144 1.00 97.50 70 TYR A CA 1
ATOM 534 C C . TYR A 1 70 ? -4.527 -0.965 21.134 1.00 97.50 70 TYR A C 1
ATOM 536 O O . TYR A 1 70 ? -4.463 0.217 20.796 1.00 97.50 70 TYR A O 1
ATOM 544 N N . PHE A 1 71 ? -4.803 -1.334 22.382 1.00 97.56 71 PHE A N 1
ATOM 545 C CA . PHE A 1 71 ? -4.987 -0.396 23.483 1.00 97.56 71 PHE A CA 1
ATOM 546 C C . PHE A 1 71 ? -3.685 -0.236 24.272 1.00 97.56 71 PHE A C 1
ATOM 548 O O . PHE A 1 71 ? -3.119 -1.220 24.754 1.00 97.56 71 PHE A O 1
ATOM 555 N N . SER A 1 72 ? -3.176 0.987 24.396 1.00 96.56 7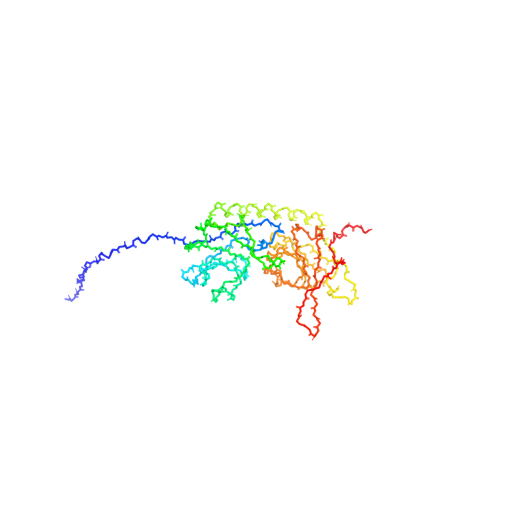2 SER A N 1
ATOM 556 C CA . SER A 1 72 ? -1.902 1.261 25.068 1.00 96.56 72 SER A CA 1
ATOM 557 C C . SER A 1 72 ? -2.044 1.390 26.585 1.00 96.56 72 SER A C 1
ATOM 559 O O . SER A 1 72 ? -3.139 1.472 27.139 1.00 96.56 72 SER A O 1
ATOM 561 N N . SER A 1 73 ? -0.900 1.466 27.266 1.00 93.44 73 SER A N 1
ATOM 562 C CA . SER A 1 73 ? -0.808 1.702 28.710 1.00 93.44 73 SER A CA 1
ATOM 563 C C . SER A 1 73 ? -1.230 3.110 29.152 1.00 93.44 73 SER A C 1
ATOM 565 O O . SER A 1 73 ? -1.306 3.371 30.349 1.00 93.44 73 SER A O 1
ATOM 567 N N . THR A 1 74 ? -1.499 4.021 28.210 1.00 93.88 74 THR A N 1
ATOM 568 C CA . THR A 1 74 ? -1.960 5.394 28.483 1.00 93.88 74 THR A CA 1
ATOM 569 C C . THR A 1 74 ? -3.437 5.585 28.157 1.00 93.88 74 THR A C 1
ATOM 571 O O . THR A 1 74 ? -3.841 6.703 27.836 1.00 93.88 74 T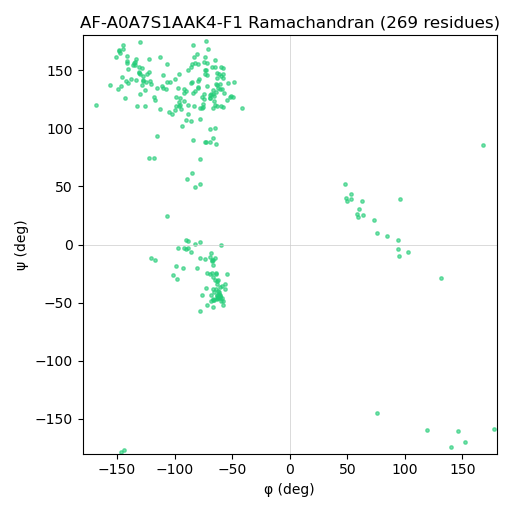HR A O 1
ATOM 574 N N . ASP A 1 75 ? -4.223 4.509 28.168 1.00 94.38 75 ASP A N 1
ATOM 575 C CA . ASP A 1 75 ? -5.676 4.564 28.014 1.00 94.38 75 ASP A CA 1
ATOM 576 C C . ASP A 1 75 ? -6.157 5.132 26.662 1.00 94.38 75 ASP A C 1
ATOM 578 O O . ASP A 1 75 ? -7.149 5.863 26.577 1.00 94.38 75 ASP A O 1
ATOM 582 N N . LYS A 1 76 ? -5.442 4.796 25.582 1.00 97.38 76 LYS A N 1
ATOM 583 C CA . LYS A 1 76 ? -5.788 5.177 24.205 1.00 97.38 76 LYS A CA 1
ATOM 584 C C . LYS A 1 76 ? -5.653 3.991 23.260 1.00 97.38 76 LYS A C 1
ATOM 586 O O . LYS A 1 76 ? -4.834 3.101 23.484 1.00 97.38 76 LYS A O 1
ATOM 591 N N . TRP A 1 77 ? -6.401 4.026 22.167 1.00 98.00 77 TRP A N 1
ATOM 592 C CA . TRP A 1 77 ? -6.192 3.120 21.042 1.00 98.00 77 TRP A CA 1
ATOM 593 C C . TRP A 1 77 ? -5.120 3.680 20.110 1.00 98.00 77 TRP A C 1
ATOM 595 O O . TRP A 1 77 ? -5.097 4.887 19.865 1.00 98.00 77 TRP A O 1
ATOM 605 N N . TYR A 1 78 ? -4.256 2.804 19.601 1.00 97.62 78 TYR A N 1
ATOM 606 C CA . TYR A 1 78 ? -3.172 3.127 18.678 1.00 97.62 78 TYR A CA 1
ATOM 607 C C . TYR A 1 78 ? -3.165 2.186 17.481 1.00 97.62 78 TYR A C 1
ATOM 609 O O . TYR A 1 78 ? -3.477 1.006 17.626 1.00 97.62 78 TYR A O 1
ATOM 617 N N . ILE A 1 79 ? -2.747 2.716 16.331 1.00 96.06 79 ILE A N 1
ATOM 618 C CA . ILE A 1 79 ? -2.255 1.929 15.198 1.00 96.06 79 ILE A CA 1
ATOM 619 C C . ILE A 1 79 ? -0.728 2.077 15.174 1.00 96.06 79 ILE A C 1
ATOM 621 O O . ILE A 1 79 ? -0.241 3.192 14.965 1.00 96.06 79 ILE A O 1
ATOM 625 N N . SER A 1 80 ? 0.011 0.991 15.419 1.00 95.12 80 SER A N 1
ATOM 626 C CA . SER A 1 80 ? 1.488 0.972 15.476 1.00 95.12 80 SER A CA 1
ATOM 627 C C . SER A 1 80 ? 2.084 -0.344 14.969 1.00 95.12 80 SER A C 1
ATOM 629 O O . SER A 1 80 ? 1.354 -1.226 14.521 1.00 95.12 80 SER A O 1
ATOM 631 N N . ASP A 1 81 ? 3.409 -0.461 15.018 1.00 92.56 81 ASP A N 1
ATOM 632 C CA . ASP A 1 81 ? 4.134 -1.699 14.740 1.00 92.56 81 ASP A CA 1
ATOM 633 C C . ASP A 1 81 ? 3.950 -2.757 15.840 1.00 92.56 81 ASP A C 1
ATOM 635 O O . ASP A 1 81 ? 3.415 -2.508 16.930 1.00 92.56 81 ASP A O 1
ATOM 639 N N . GLY A 1 82 ? 4.386 -3.980 15.537 1.00 93.12 82 GLY A N 1
ATOM 640 C CA . GLY A 1 82 ? 4.297 -5.116 16.441 1.00 93.12 82 GLY A CA 1
ATOM 641 C C . GLY A 1 82 ? 5.177 -4.988 17.684 1.00 93.12 82 GLY A C 1
ATOM 642 O O . GLY A 1 82 ? 4.825 -5.546 18.728 1.00 93.12 82 GLY A O 1
ATOM 643 N N . GLU A 1 83 ? 6.296 -4.255 17.623 1.00 93.75 83 GLU A N 1
ATOM 644 C CA . GLU A 1 83 ? 7.157 -4.048 18.793 1.00 93.75 83 GLU A CA 1
ATOM 645 C C . GLU A 1 83 ? 6.428 -3.211 19.848 1.00 93.75 83 GLU A C 1
ATOM 647 O O . GLU A 1 83 ? 6.308 -3.630 21.007 1.00 93.75 83 GLU A O 1
ATOM 652 N N . ASP A 1 84 ? 5.919 -2.048 19.444 1.00 95.38 84 ASP A N 1
ATOM 653 C CA . ASP A 1 84 ? 5.211 -1.129 20.323 1.00 95.38 84 ASP A CA 1
ATOM 654 C C . ASP A 1 84 ? 3.885 -1.731 20.800 1.00 95.38 84 ASP A C 1
ATOM 656 O O . ASP A 1 84 ? 3.566 -1.610 21.988 1.00 95.38 84 ASP A O 1
ATOM 660 N N . MET A 1 85 ? 3.171 -2.464 19.937 1.00 95.75 85 MET A N 1
ATOM 661 C CA . MET A 1 85 ? 1.983 -3.233 20.320 1.00 95.75 85 MET A CA 1
ATOM 662 C C . MET A 1 85 ? 2.290 -4.252 21.417 1.00 95.75 85 MET A C 1
ATO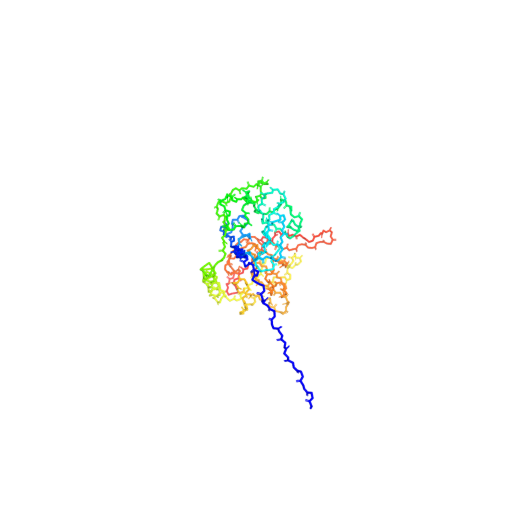M 664 O O . MET A 1 85 ? 1.634 -4.248 22.461 1.00 95.75 85 MET A O 1
ATOM 668 N N . ARG A 1 86 ? 3.317 -5.094 21.239 1.00 94.25 86 ARG A N 1
ATOM 669 C CA . ARG A 1 86 ? 3.662 -6.156 22.201 1.00 94.25 86 ARG A CA 1
ATOM 670 C C . ARG A 1 86 ? 4.054 -5.590 23.565 1.00 94.25 86 ARG A C 1
ATOM 672 O O . ARG A 1 86 ? 3.855 -6.238 24.592 1.00 94.25 86 ARG A O 1
ATOM 679 N N . LEU A 1 87 ? 4.626 -4.389 23.577 1.00 93.94 87 LEU A N 1
ATOM 680 C CA . LEU A 1 87 ? 5.001 -3.665 24.790 1.00 93.94 87 LEU A CA 1
ATOM 681 C C . LEU A 1 87 ? 3.882 -2.749 25.315 1.00 93.94 87 LEU A C 1
ATOM 683 O O . LEU A 1 87 ? 4.054 -2.129 26.365 1.00 93.94 87 LEU A O 1
ATOM 687 N N . GLY A 1 88 ? 2.755 -2.639 24.605 1.00 92.62 88 GLY A N 1
ATOM 688 C CA . GLY A 1 88 ? 1.644 -1.754 24.948 1.00 92.62 88 GLY A CA 1
ATOM 689 C C . GLY A 1 88 ? 2.038 -0.275 24.997 1.00 92.62 88 GLY A C 1
ATOM 690 O O . GLY A 1 88 ? 1.488 0.480 25.805 1.00 92.62 88 GLY A O 1
ATOM 691 N N . ARG A 1 89 ? 3.025 0.142 24.196 1.00 94.00 89 ARG A N 1
ATOM 692 C CA . ARG A 1 89 ? 3.586 1.499 24.218 1.00 94.00 89 ARG A CA 1
ATOM 693 C C . ARG A 1 89 ? 2.626 2.514 23.584 1.00 94.00 89 ARG A C 1
ATOM 695 O O . ARG A 1 89 ? 1.919 2.177 22.640 1.00 94.00 89 ARG A O 1
ATOM 702 N N . PRO A 1 90 ? 2.599 3.768 24.067 1.00 93.69 90 PRO A N 1
ATOM 703 C CA . PRO A 1 90 ? 1.775 4.839 23.506 1.00 93.69 90 PRO A CA 1
ATOM 704 C C . PRO A 1 90 ? 2.484 5.528 22.330 1.00 93.69 90 PRO A C 1
ATOM 706 O O . PRO A 1 90 ? 2.836 6.708 22.390 1.00 93.69 90 PRO A O 1
ATOM 709 N N . ARG A 1 91 ? 2.771 4.760 21.284 1.00 92.62 91 ARG A N 1
ATOM 710 C CA . ARG A 1 91 ? 3.443 5.203 20.061 1.00 92.62 91 ARG A CA 1
ATOM 711 C C . ARG A 1 91 ? 2.716 4.613 18.866 1.00 92.62 91 ARG A C 1
ATOM 713 O O . ARG A 1 91 ? 2.032 3.608 19.010 1.00 92.62 91 ARG A O 1
ATOM 720 N N . GLY A 1 92 ? 2.830 5.278 17.727 1.00 92.25 92 GLY A N 1
ATOM 721 C CA . GLY A 1 92 ? 2.230 4.820 16.486 1.00 92.25 92 GLY A CA 1
ATOM 722 C C . GLY A 1 92 ? 1.906 5.963 15.544 1.00 92.25 92 GLY A C 1
ATOM 723 O O . GLY A 1 92 ? 2.296 7.111 15.764 1.00 92.25 92 GLY A O 1
ATOM 724 N N . TRP A 1 93 ? 1.171 5.620 14.497 1.00 92.94 93 TRP A N 1
ATOM 725 C CA . TRP A 1 93 ? 0.819 6.517 13.401 1.00 92.94 93 TRP A CA 1
ATOM 726 C C . TRP A 1 93 ? -0.573 7.115 13.553 1.00 92.94 93 TRP A C 1
ATOM 728 O O . TRP A 1 93 ? -0.795 8.246 13.129 1.00 92.94 93 TRP A O 1
ATOM 738 N N . CYS A 1 94 ? -1.491 6.391 14.196 1.00 95.19 94 CYS A N 1
ATOM 739 C CA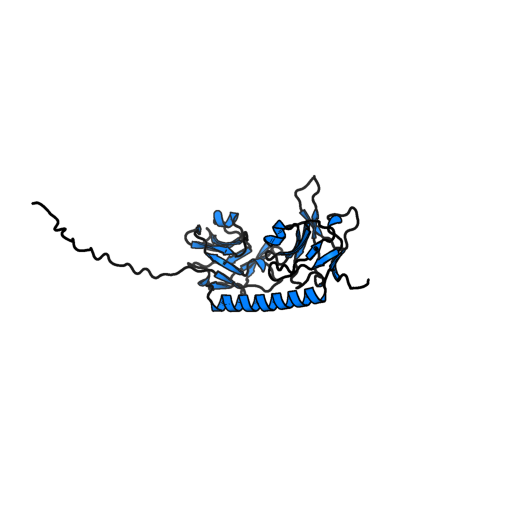 . CYS A 1 94 ? -2.823 6.882 14.543 1.00 95.19 94 CYS A CA 1
ATOM 740 C C . CYS A 1 94 ? -3.089 6.665 16.032 1.00 95.19 94 CYS A C 1
ATOM 742 O O . CYS A 1 94 ? -2.672 5.646 16.586 1.00 95.19 94 CYS A O 1
ATOM 744 N N . GLN A 1 95 ? -3.820 7.583 16.665 1.00 96.62 95 GLN A N 1
ATOM 745 C CA . GLN A 1 95 ? -4.290 7.416 18.037 1.00 96.62 95 GLN A CA 1
ATOM 746 C C . GLN A 1 95 ? -5.702 7.963 18.237 1.00 96.62 95 GLN A C 1
ATOM 748 O O . GLN A 1 95 ? -6.121 8.898 17.557 1.00 96.62 95 GLN A O 1
ATOM 753 N N . VAL A 1 96 ? -6.395 7.456 19.251 1.00 97.38 96 VAL A N 1
ATOM 754 C CA . VAL A 1 96 ? -7.645 8.042 19.747 1.00 97.38 96 VAL A CA 1
ATOM 755 C C . VAL A 1 96 ? -7.792 7.796 21.245 1.00 97.38 96 VAL A C 1
ATOM 757 O O . VAL A 1 96 ? -7.563 6.694 21.749 1.00 97.38 96 VAL A O 1
ATOM 760 N N . ALA A 1 97 ? -8.157 8.844 21.979 1.00 96.94 97 ALA A N 1
ATOM 761 C CA . ALA A 1 97 ? -8.426 8.754 23.407 1.00 96.94 97 ALA A CA 1
ATOM 762 C C . ALA A 1 97 ? -9.871 8.299 23.632 1.00 96.94 97 ALA A C 1
ATOM 764 O O . ALA A 1 97 ? -10.777 9.120 23.711 1.00 96.94 97 ALA A O 1
ATOM 765 N N . SER A 1 98 ? -10.074 6.984 23.711 1.00 96.56 98 SER A N 1
ATOM 766 C CA . SER A 1 98 ? -11.387 6.366 23.906 1.00 96.56 98 SER A CA 1
ATOM 767 C C . SER A 1 98 ? -11.292 5.182 24.857 1.00 96.56 98 SER A C 1
ATOM 769 O O . SER A 1 98 ? -10.368 4.379 24.764 1.00 96.56 98 SER A O 1
ATOM 771 N N . GLN A 1 99 ? -12.277 5.048 25.746 1.00 95.81 99 GLN A N 1
ATOM 772 C CA . GLN A 1 99 ? -12.392 3.921 26.682 1.00 95.81 99 GLN A CA 1
ATOM 773 C C . GLN A 1 99 ? -13.159 2.724 26.106 1.00 95.81 99 GLN A C 1
ATOM 775 O O . GLN A 1 99 ? -13.385 1.739 26.817 1.00 95.81 99 GLN A O 1
ATOM 780 N N . ALA A 1 100 ? -13.564 2.803 24.836 1.00 95.12 100 ALA A N 1
ATOM 781 C CA . ALA A 1 100 ? -14.284 1.744 24.148 1.00 95.12 100 ALA A CA 1
ATOM 782 C C . ALA A 1 100 ? -13.610 0.372 24.338 1.00 95.12 100 ALA A C 1
ATOM 784 O O . ALA A 1 100 ? -12.382 0.243 24.312 1.00 95.12 100 ALA A O 1
ATOM 785 N N . LEU A 1 101 ? -14.424 -0.671 24.536 1.00 93.81 101 LEU A N 1
ATOM 786 C CA . LEU A 1 101 ? -13.927 -2.047 24.663 1.00 93.81 101 LEU A CA 1
ATOM 787 C C . LEU A 1 101 ? -13.429 -2.602 23.326 1.00 93.81 101 LEU A C 1
ATOM 789 O O . LEU A 1 101 ? -12.610 -3.519 23.304 1.00 93.81 101 LEU A O 1
ATOM 793 N N . VAL A 1 102 ? -13.937 -2.048 22.227 1.00 94.12 102 VAL A N 1
ATOM 794 C CA . VAL A 1 102 ? -13.620 -2.434 20.855 1.00 94.12 102 VAL A CA 1
ATOM 795 C C . VAL A 1 102 ? -13.511 -1.196 19.979 1.00 94.12 102 VAL A C 1
ATOM 797 O O . VAL A 1 102 ? -14.236 -0.228 20.223 1.00 94.12 102 VAL A O 1
ATOM 800 N N . PRO A 1 103 ? -12.700 -1.232 18.912 1.00 96.25 103 PRO A N 1
ATOM 801 C CA . PRO A 1 103 ? -12.555 -0.089 18.024 1.00 96.25 103 PRO A CA 1
ATOM 802 C C . PRO A 1 103 ? -13.864 0.368 17.376 1.00 96.25 103 PRO A C 1
ATOM 804 O O . PRO A 1 103 ? -14.097 1.563 17.256 1.00 96.25 103 PRO A O 1
ATOM 807 N N . SER A 1 104 ? -14.768 -0.553 17.028 1.00 94.88 104 SER A N 1
ATOM 808 C CA . SER A 1 104 ? -16.050 -0.213 16.387 1.00 94.88 104 SER A CA 1
ATOM 809 C C . SER A 1 104 ? -17.010 0.612 17.254 1.00 94.88 104 SER A C 1
ATOM 811 O O . SER A 1 104 ? -18.016 1.103 16.746 1.00 94.88 104 SER A O 1
ATOM 813 N N . GLN A 1 105 ? -16.729 0.756 18.553 1.00 95.25 105 GLN A N 1
ATOM 814 C CA . GLN A 1 105 ? -17.502 1.578 19.491 1.00 95.25 105 GLN A CA 1
ATOM 815 C C . GLN A 1 105 ? -16.896 2.969 19.712 1.00 95.25 105 GLN A C 1
ATOM 817 O O . GLN A 1 105 ? -17.473 3.768 20.448 1.00 95.25 105 GLN A O 1
ATOM 822 N N . ILE A 1 106 ? -15.741 3.256 19.113 1.00 96.12 106 ILE A N 1
ATOM 823 C CA . ILE A 1 106 ? -15.078 4.551 19.238 1.00 96.12 106 ILE A CA 1
ATOM 824 C C . ILE A 1 106 ? -15.909 5.596 18.499 1.00 96.12 106 ILE A C 1
ATOM 826 O O . ILE A 1 106 ? -16.231 5.443 17.320 1.00 96.12 106 ILE A O 1
ATOM 830 N N . THR A 1 107 ? -16.247 6.667 19.208 1.00 95.06 107 THR A N 1
ATOM 831 C CA . THR A 1 107 ? -16.989 7.815 18.657 1.00 95.06 107 THR A CA 1
ATOM 832 C C . THR A 1 107 ? -16.169 9.099 18.694 1.00 95.06 107 THR A C 1
ATOM 834 O O . THR A 1 107 ? -16.527 10.085 18.054 1.00 95.06 107 THR A O 1
ATOM 837 N N . GLU A 1 108 ? -15.066 9.069 19.435 1.00 96.6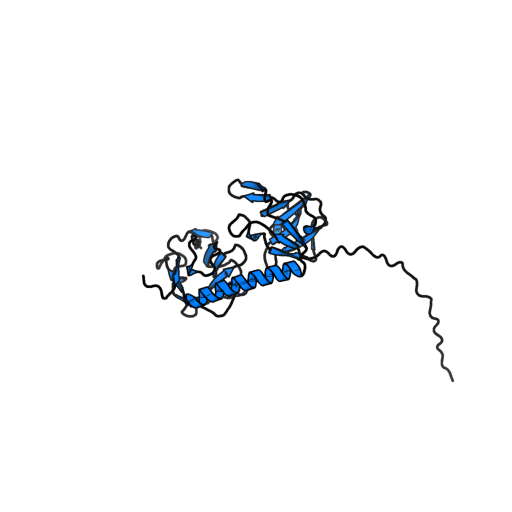2 108 GLU A N 1
ATOM 838 C CA . GLU A 1 108 ? -14.111 10.146 19.599 1.00 96.62 108 GLU A CA 1
ATOM 839 C C . GLU A 1 108 ? -13.274 10.359 18.333 1.00 96.62 108 GLU A C 1
ATOM 841 O O . GLU A 1 108 ? -13.098 9.462 17.504 1.00 96.62 108 GLU A O 1
ATOM 846 N N . GLU A 1 109 ? -12.744 11.572 18.189 1.00 95.19 109 GLU A N 1
ATOM 847 C CA . GLU A 1 109 ? -11.942 11.943 17.030 1.00 95.19 109 GLU A CA 1
ATOM 848 C C . GLU A 1 109 ? -10.550 11.314 17.091 1.00 95.19 109 GLU A C 1
ATOM 850 O O . GLU A 1 109 ? -9.820 11.419 18.083 1.00 95.19 109 GLU A O 1
ATOM 855 N N . TRP A 1 110 ? -10.177 10.679 15.986 1.00 96.00 110 TRP A N 1
ATOM 856 C CA . TRP A 1 110 ? -8.839 10.153 15.779 1.00 96.00 110 TRP A CA 1
ATOM 857 C C . TRP A 1 110 ? -7.850 11.274 15.484 1.00 96.00 110 TRP A C 1
ATOM 859 O O . TRP A 1 110 ? -8.216 12.344 14.996 1.00 96.00 110 TRP A O 1
ATOM 869 N N . ALA A 1 111 ? -6.576 10.999 15.737 1.00 94.25 111 ALA A N 1
ATOM 870 C CA . ALA A 1 111 ? -5.467 11.844 15.340 1.00 94.25 111 ALA A CA 1
ATOM 871 C C . ALA A 1 111 ? -4.388 11.023 14.632 1.00 94.25 111 ALA A C 1
ATOM 873 O O . ALA A 1 111 ? -4.154 9.866 14.987 1.00 94.25 111 ALA A O 1
ATOM 874 N N . VAL A 1 112 ? -3.713 11.638 13.666 1.00 92.62 112 VAL A N 1
ATOM 875 C CA . VAL A 1 112 ? -2.576 11.067 12.937 1.00 92.62 112 VAL A CA 1
ATOM 876 C C . VAL A 1 112 ? -1.289 11.775 13.328 1.00 92.62 112 VAL A C 1
ATOM 878 O O . VAL A 1 112 ? -1.295 12.967 13.634 1.00 92.62 112 VAL A O 1
ATOM 881 N N . TRP A 1 113 ? -0.185 11.038 13.350 1.00 90.69 113 TRP A N 1
ATOM 882 C CA . TRP A 1 113 ? 1.130 11.621 13.571 1.00 90.69 113 TRP A CA 1
ATOM 883 C C . TRP A 1 113 ? 1.621 12.289 12.285 1.00 90.69 113 TRP A C 1
ATOM 885 O O . TRP A 1 113 ? 1.834 11.613 11.271 1.00 90.69 113 TRP A O 1
ATOM 895 N N . ASP A 1 114 ? 1.832 13.602 12.339 1.00 85.69 114 ASP A N 1
ATOM 896 C CA . ASP A 1 114 ? 2.492 14.357 11.283 1.00 85.69 114 ASP A CA 1
ATOM 897 C C . ASP A 1 114 ? 3.989 14.492 11.593 1.00 85.69 114 ASP A C 1
ATOM 899 O O . ASP A 1 114 ? 4.414 15.106 12.576 1.00 85.69 114 ASP A O 1
ATOM 903 N N . SER A 1 115 ? 4.814 13.915 10.720 1.00 82.06 115 SER A N 1
ATOM 904 C CA . SER A 1 115 ? 6.270 13.982 10.824 1.00 82.06 115 SER A CA 1
ATOM 905 C C . SER A 1 115 ? 6.836 15.387 10.607 1.00 82.06 115 SER A C 1
ATOM 907 O O . SER A 1 115 ? 7.935 15.661 11.093 1.00 82.06 115 SER A O 1
ATOM 909 N N . ILE A 1 116 ? 6.119 16.261 9.889 1.00 81.19 116 ILE A N 1
ATOM 910 C CA . ILE A 1 116 ? 6.569 17.621 9.568 1.00 81.19 116 ILE A CA 1
ATOM 911 C C . ILE A 1 116 ? 6.391 18.522 10.789 1.00 81.19 116 ILE A C 1
ATOM 913 O O . ILE A 1 116 ? 7.368 19.084 11.287 1.00 81.19 116 ILE A O 1
ATOM 917 N N . SER A 1 117 ? 5.167 18.625 11.311 1.00 86.62 117 SER A N 1
ATOM 918 C CA . SER A 1 117 ? 4.878 19.388 12.531 1.00 86.62 117 SER A CA 1
ATOM 919 C C . SER A 1 117 ? 5.371 18.697 13.805 1.00 86.62 117 SER A C 1
ATOM 921 O O . SER A 1 117 ? 5.448 19.339 14.855 1.00 86.62 117 SER A O 1
ATOM 923 N N . ARG A 1 118 ? 5.750 17.411 13.722 1.00 88.88 118 ARG A N 1
ATOM 924 C CA . ARG A 1 118 ? 6.124 16.555 14.862 1.00 88.88 118 ARG A CA 1
ATOM 925 C C . ARG A 1 118 ? 5.034 16.547 15.934 1.00 88.88 118 ARG A C 1
ATOM 927 O O . ARG A 1 118 ? 5.318 16.658 17.130 1.00 88.88 118 ARG A O 1
ATOM 934 N N . GLY A 1 119 ? 3.788 16.443 15.486 1.00 91.81 119 GLY A N 1
ATOM 935 C CA . GLY A 1 119 ? 2.604 16.575 16.318 1.00 91.81 119 GLY A CA 1
ATOM 936 C C . GLY A 1 119 ? 1.473 15.650 15.890 1.00 91.81 119 GLY A C 1
ATOM 937 O O . GLY A 1 119 ? 1.501 15.032 14.829 1.00 91.81 119 GLY A O 1
ATOM 938 N N . TRP A 1 120 ? 0.470 15.553 16.760 1.00 93.25 120 TRP A N 1
ATOM 939 C CA . TRP A 1 120 ? -0.775 14.855 16.464 1.00 93.25 120 TRP A CA 1
ATOM 940 C C . TRP A 1 120 ? -1.759 15.824 15.815 1.00 93.25 120 TRP A C 1
ATOM 942 O O . TRP A 1 120 ? -2.148 16.809 16.443 1.00 93.25 120 TRP A O 1
ATOM 952 N N . GLU A 1 121 ? -2.187 15.518 14.596 1.00 92.75 121 GLU A N 1
ATOM 953 C CA . GLU A 1 121 ? -3.203 16.279 13.873 1.00 92.75 121 GLU A CA 1
ATOM 954 C C . GLU A 1 121 ? -4.542 15.549 13.892 1.00 92.75 121 GLU A C 1
ATOM 956 O O . GLU A 1 121 ? -4.598 14.329 13.750 1.00 92.75 121 GLU A O 1
ATOM 961 N N . VAL A 1 122 ? -5.635 16.292 14.070 1.00 92.56 122 VAL A N 1
ATOM 962 C CA . VAL A 1 122 ? -6.983 15.714 14.106 1.00 92.56 122 VAL A CA 1
ATOM 963 C C . VAL A 1 122 ? -7.336 15.143 12.733 1.00 92.56 122 VAL A C 1
ATOM 965 O O . VAL A 1 122 ? -7.238 15.824 11.714 1.00 92.56 122 VAL A O 1
ATOM 968 N N . ALA A 1 123 ? -7.797 13.896 12.717 1.00 90.69 123 ALA A N 1
ATOM 969 C CA . ALA A 1 123 ? -8.141 13.138 11.523 1.00 90.69 123 ALA A CA 1
ATOM 970 C C . ALA A 1 123 ? -9.612 12.685 11.583 1.00 90.69 123 ALA A C 1
ATOM 972 O O . ALA A 1 123 ? -9.899 11.503 11.780 1.00 90.69 123 ALA A O 1
ATOM 973 N N . PRO A 1 124 ? -10.581 13.596 11.366 1.00 89.00 124 PRO A N 1
ATOM 974 C CA . PRO A 1 124 ? -12.011 13.315 11.561 1.00 89.00 124 PRO A CA 1
ATOM 975 C C . PRO A 1 124 ? -12.587 12.329 10.530 1.00 89.00 124 PRO A C 1
ATOM 977 O O . PRO A 1 124 ? -13.720 11.860 10.650 1.00 89.00 124 PRO A O 1
ATOM 980 N N . ARG A 1 125 ? -11.819 12.032 9.476 1.00 89.50 125 ARG A N 1
ATOM 981 C CA . ARG A 1 125 ? -12.168 11.044 8.453 1.00 89.50 125 ARG A CA 1
ATOM 982 C C . ARG A 1 125 ? -11.866 9.617 8.890 1.00 89.50 125 ARG A C 1
ATOM 984 O O . ARG A 1 125 ? -12.438 8.703 8.305 1.00 89.50 125 ARG A O 1
ATOM 991 N N . ILE A 1 126 ? -10.993 9.428 9.883 1.00 92.50 126 ILE A N 1
ATOM 992 C CA . ILE A 1 126 ? -10.678 8.097 10.388 1.00 92.50 126 ILE A CA 1
ATOM 993 C C . ILE A 1 126 ? -11.817 7.606 11.267 1.00 92.50 126 ILE A C 1
ATOM 995 O O . ILE A 1 126 ? -12.241 8.289 12.200 1.00 92.50 126 ILE A O 1
ATOM 999 N N . LYS A 1 127 ? -12.323 6.415 10.946 1.00 94.19 127 LYS A N 1
ATOM 1000 C CA . LYS A 1 127 ? -13.393 5.749 11.690 1.00 94.19 127 LYS A CA 1
ATOM 1001 C C . LYS A 1 127 ? -13.129 4.259 11.744 1.00 94.19 127 LYS A C 1
ATOM 1003 O O . LYS A 1 127 ? -12.738 3.658 10.751 1.00 94.19 127 LYS A O 1
ATOM 1008 N N . ALA A 1 128 ? -13.405 3.661 12.892 1.00 95.44 128 ALA A N 1
ATOM 1009 C CA . ALA A 1 128 ? -13.373 2.219 13.051 1.00 95.44 128 ALA A CA 1
ATOM 1010 C C . ALA A 1 128 ? -14.795 1.664 12.942 1.00 95.44 128 ALA A C 1
ATOM 1012 O O . ALA A 1 128 ? -15.706 2.105 13.644 1.00 95.44 128 ALA A O 1
ATOM 1013 N N . ARG A 1 129 ? -14.997 0.687 12.061 1.00 94.62 129 ARG A N 1
ATOM 1014 C CA . ARG A 1 129 ? -16.280 0.007 11.868 1.00 94.62 129 ARG A CA 1
ATOM 1015 C C . ARG A 1 129 ? -16.081 -1.489 11.962 1.00 94.62 129 ARG A C 1
ATOM 1017 O O . ARG A 1 129 ? -15.096 -2.013 11.464 1.00 94.62 129 ARG A O 1
ATOM 1024 N N . GLN A 1 130 ? -17.036 -2.184 12.566 1.00 94.69 130 GLN A N 1
ATOM 1025 C CA . GLN A 1 130 ? -17.023 -3.641 12.526 1.00 94.69 130 GLN A CA 1
ATOM 1026 C C . GLN A 1 130 ? -17.310 -4.108 11.099 1.00 94.69 130 GLN A C 1
ATOM 1028 O O . GLN A 1 130 ? -18.275 -3.648 10.480 1.00 94.69 130 GLN A O 1
ATOM 1033 N N . VAL A 1 131 ? -16.466 -5.000 10.588 1.00 94.12 131 VAL A N 1
ATOM 1034 C CA . VAL A 1 131 ? -16.627 -5.613 9.271 1.00 94.12 131 VAL A CA 1
ATOM 1035 C C . VAL A 1 131 ? -17.901 -6.453 9.261 1.00 94.12 131 VAL A C 1
ATOM 1037 O O . VAL A 1 131 ? -18.227 -7.155 10.217 1.00 94.12 131 VAL A O 1
ATOM 1040 N N . ASN A 1 132 ? -18.644 -6.352 8.165 1.00 92.44 132 ASN A N 1
ATOM 1041 C CA . ASN A 1 132 ? -19.819 -7.163 7.882 1.00 92.44 132 ASN A CA 1
ATOM 1042 C C . ASN A 1 132 ? -19.894 -7.452 6.377 1.00 92.44 132 ASN A C 1
ATOM 1044 O O . ASN A 1 132 ? -19.159 -6.853 5.588 1.00 92.44 132 ASN A O 1
ATOM 1048 N N . ASP A 1 133 ? -20.813 -8.330 5.973 1.00 90.69 133 ASP A N 1
ATOM 1049 C CA . ASP A 1 133 ? -20.955 -8.764 4.577 1.00 90.69 133 ASP A CA 1
ATOM 1050 C C . ASP A 1 133 ? -21.177 -7.604 3.597 1.00 90.69 133 ASP A C 1
ATOM 1052 O O . ASP A 1 133 ? -20.686 -7.639 2.469 1.00 90.69 133 ASP A O 1
ATOM 1056 N N . ALA A 1 134 ? -21.880 -6.548 4.019 1.00 91.38 134 ALA A N 1
ATOM 1057 C CA . ALA A 1 134 ? -22.109 -5.377 3.176 1.00 91.38 134 ALA A CA 1
ATOM 1058 C C . ALA A 1 134 ? -20.808 -4.598 2.923 1.00 91.38 134 ALA A C 1
ATOM 1060 O O . ALA A 1 134 ? -20.533 -4.222 1.784 1.00 91.38 134 ALA A O 1
ATOM 1061 N N . ILE A 1 135 ? -19.989 -4.400 3.962 1.00 91.31 135 ILE A N 1
ATOM 1062 C CA . ILE A 1 135 ? -18.665 -3.773 3.846 1.00 91.31 135 ILE A CA 1
ATOM 1063 C C . ILE A 1 135 ? -17.748 -4.625 2.963 1.00 91.31 135 ILE A C 1
ATOM 1065 O O . ILE A 1 135 ? -17.102 -4.092 2.063 1.00 91.31 135 ILE A O 1
ATOM 1069 N N . LEU A 1 136 ? -17.718 -5.944 3.176 1.00 90.31 136 LEU A N 1
ATOM 1070 C CA . LEU A 1 136 ? -16.911 -6.857 2.363 1.00 90.31 136 LEU A CA 1
ATOM 1071 C C . LEU A 1 136 ? -17.328 -6.811 0.889 1.00 90.31 136 LEU A C 1
ATOM 1073 O O . LEU A 1 136 ? -16.474 -6.688 0.012 1.00 90.31 136 LEU A O 1
ATOM 1077 N N . GLY A 1 137 ? -18.634 -6.839 0.611 1.00 90.88 137 GLY A N 1
ATOM 1078 C CA . GLY A 1 137 ? -19.167 -6.731 -0.746 1.00 90.88 137 GLY A CA 1
ATOM 1079 C C . GLY A 1 137 ? -18.825 -5.399 -1.421 1.00 90.88 137 GLY A C 1
ATOM 1080 O O . GLY A 1 137 ? -18.465 -5.378 -2.601 1.00 90.88 137 GLY A O 1
ATOM 1081 N N . GLU A 1 138 ? -18.884 -4.287 -0.685 1.00 91.25 138 GLU A N 1
ATOM 1082 C CA . GLU A 1 138 ? -18.496 -2.969 -1.192 1.00 91.25 138 GLU A CA 1
ATOM 1083 C C . GLU A 1 138 ? -16.995 -2.893 -1.508 1.00 91.25 138 GLU A C 1
ATOM 1085 O O . GLU A 1 138 ? -16.621 -2.445 -2.596 1.00 91.25 138 GLU A O 1
ATOM 1090 N N . LEU A 1 139 ? -16.135 -3.355 -0.595 1.00 87.81 139 LEU A N 1
ATOM 1091 C CA . LEU A 1 139 ? -14.684 -3.371 -0.794 1.00 87.81 139 LEU A CA 1
ATOM 1092 C C . LEU A 1 139 ? -14.290 -4.265 -1.972 1.00 87.81 139 LEU A C 1
ATOM 1094 O O . LEU A 1 139 ? -13.538 -3.820 -2.839 1.00 87.81 139 LEU A O 1
ATOM 1098 N N . ALA A 1 140 ? -14.864 -5.467 -2.066 1.00 89.00 140 ALA A N 1
ATOM 1099 C CA . ALA A 1 140 ? -14.637 -6.378 -3.184 1.00 89.00 140 ALA A CA 1
ATOM 1100 C C . ALA A 1 140 ? -15.073 -5.757 -4.521 1.00 89.00 140 ALA A C 1
ATOM 1102 O O . ALA A 1 140 ? -14.337 -5.813 -5.505 1.00 89.00 140 ALA A O 1
ATOM 1103 N N . SER A 1 141 ? -16.232 -5.091 -4.554 1.00 92.31 141 SER A N 1
ATOM 1104 C CA . SER A 1 141 ? -16.720 -4.407 -5.760 1.00 92.31 141 SER A CA 1
ATOM 1105 C C . SER A 1 141 ? -15.791 -3.265 -6.182 1.00 92.31 141 SER A C 1
ATOM 1107 O O . SER A 1 141 ? -15.460 -3.130 -7.363 1.00 92.31 141 SER A O 1
ATOM 1109 N N . ARG A 1 142 ? -15.332 -2.446 -5.226 1.00 88.81 142 ARG A N 1
ATOM 1110 C CA . ARG A 1 142 ? -14.372 -1.359 -5.486 1.00 88.81 142 ARG A CA 1
ATOM 1111 C C . ARG A 1 142 ? -13.044 -1.908 -6.006 1.00 88.81 142 ARG A C 1
ATOM 1113 O O . ARG A 1 142 ? -12.541 -1.404 -7.011 1.00 88.81 142 ARG A O 1
ATOM 1120 N N . GLN A 1 143 ? -12.521 -2.957 -5.372 1.00 87.50 143 GLN A N 1
ATOM 1121 C CA . GLN A 1 143 ? -11.287 -3.622 -5.784 1.00 87.50 143 GLN A CA 1
ATOM 1122 C C . GLN A 1 143 ? -11.413 -4.197 -7.195 1.00 87.50 143 GLN A C 1
ATOM 1124 O O . GLN A 1 143 ? -10.550 -3.943 -8.028 1.00 87.50 143 GLN A O 1
ATOM 1129 N N . GLN A 1 144 ? -12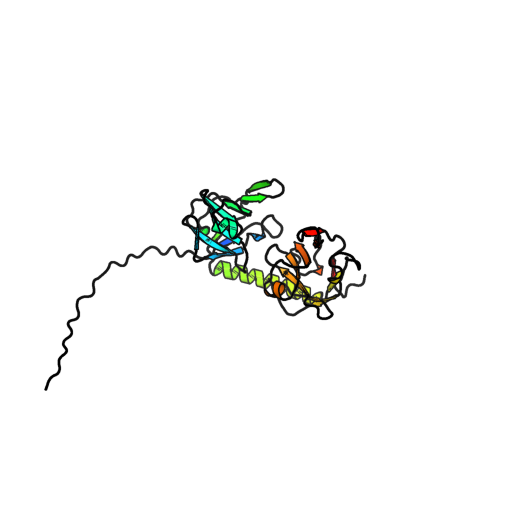.517 -4.879 -7.509 1.00 91.56 144 GLN A N 1
ATOM 1130 C CA . GLN A 1 144 ? -12.754 -5.443 -8.837 1.00 91.56 144 GLN A CA 1
ATOM 1131 C C . GLN A 1 144 ? -12.815 -4.359 -9.921 1.00 91.56 144 GLN A C 1
ATOM 1133 O O . GLN A 1 144 ? -12.237 -4.519 -10.996 1.00 91.56 144 GLN A O 1
ATOM 1138 N N . VAL A 1 145 ? -13.483 -3.231 -9.651 1.00 93.19 145 VAL A N 1
ATOM 1139 C CA . VAL A 1 145 ? -13.522 -2.093 -10.584 1.00 93.19 145 VAL A CA 1
ATOM 1140 C C . VAL A 1 145 ? -12.127 -1.504 -10.787 1.00 93.19 145 VAL A C 1
ATOM 1142 O O . VAL A 1 145 ? -11.756 -1.188 -11.920 1.00 93.19 145 VAL A O 1
ATOM 1145 N N . GLN A 1 146 ? -11.352 -1.346 -9.714 1.00 90.25 146 GLN A N 1
ATOM 1146 C CA . GLN A 1 146 ? -9.996 -0.809 -9.787 1.00 90.25 146 GLN A CA 1
ATOM 1147 C C . GLN A 1 146 ? -9.054 -1.750 -10.542 1.00 90.25 146 GLN A C 1
ATOM 1149 O O . GLN A 1 146 ? -8.370 -1.299 -11.460 1.00 90.25 146 GLN A O 1
ATOM 1154 N N . GLU A 1 147 ? -9.068 -3.043 -10.224 1.00 93.00 147 GLU A N 1
ATOM 1155 C CA . GLU A 1 147 ? -8.272 -4.059 -10.909 1.00 93.00 147 GLU A CA 1
ATOM 1156 C C . GLU A 1 147 ? -8.648 -4.137 -12.390 1.00 93.00 147 GLU A C 1
ATOM 1158 O O . GLU A 1 147 ? -7.770 -4.119 -13.248 1.00 93.00 147 GLU A O 1
ATOM 1163 N N . ALA A 1 148 ? -9.941 -4.130 -12.731 1.00 94.94 148 ALA A N 1
ATOM 1164 C CA . ALA A 1 148 ? -10.380 -4.140 -14.124 1.00 94.94 148 ALA A CA 1
ATOM 1165 C C . ALA A 1 148 ? -9.887 -2.906 -14.900 1.00 94.94 148 ALA A C 1
ATOM 1167 O O . ALA A 1 148 ? -9.533 -3.015 -16.078 1.00 94.94 148 ALA A O 1
ATOM 1168 N N . ARG A 1 149 ? -9.842 -1.730 -14.256 1.00 95.94 149 ARG A N 1
ATOM 1169 C CA . ARG A 1 149 ? -9.277 -0.505 -14.846 1.00 95.94 149 ARG A CA 1
ATOM 1170 C C . ARG A 1 149 ? -7.764 -0.614 -15.024 1.00 95.94 149 ARG A C 1
ATOM 1172 O O . ARG A 1 149 ? -7.284 -0.328 -16.119 1.00 95.94 149 ARG A O 1
ATOM 1179 N N . ALA A 1 150 ? -7.041 -1.051 -13.992 1.00 94.62 150 ALA A N 1
ATOM 1180 C CA . ALA A 1 150 ? -5.593 -1.242 -14.039 1.00 94.62 150 ALA A CA 1
ATOM 1181 C C . ALA A 1 150 ? -5.205 -2.266 -15.114 1.00 94.62 150 ALA A C 1
ATOM 1183 O O . ALA A 1 150 ? -4.391 -1.964 -15.982 1.00 94.62 150 ALA A O 1
ATOM 1184 N N . ARG A 1 151 ? -5.870 -3.428 -15.136 1.00 96.44 151 ARG A N 1
ATOM 1185 C CA . ARG A 1 151 ? -5.688 -4.484 -16.141 1.00 96.44 151 ARG A CA 1
ATOM 1186 C C . ARG A 1 151 ? -5.945 -3.969 -17.551 1.00 96.44 151 ARG A C 1
ATOM 1188 O O . ARG A 1 151 ? -5.117 -4.174 -18.431 1.00 96.44 151 ARG A O 1
ATOM 1195 N N . ARG A 1 152 ? -7.065 -3.272 -17.781 1.00 97.19 152 ARG A N 1
ATOM 1196 C CA . ARG A 1 152 ? -7.379 -2.707 -19.103 1.00 97.19 152 ARG A CA 1
ATOM 1197 C C . ARG A 1 152 ? -6.301 -1.731 -19.570 1.00 97.19 152 ARG A C 1
ATOM 1199 O O . ARG A 1 152 ? -5.891 -1.807 -20.723 1.00 97.19 152 ARG A O 1
ATOM 1206 N N . HIS A 1 153 ? -5.862 -0.831 -18.692 1.00 96.75 153 HIS A N 1
ATOM 1207 C CA . HIS A 1 153 ? -4.851 0.162 -19.039 1.00 96.75 153 HIS A CA 1
ATOM 1208 C C . HIS A 1 153 ? -3.491 -0.489 -19.318 1.00 96.75 153 HIS A C 1
ATOM 1210 O O . HIS A 1 153 ? -2.888 -0.235 -20.353 1.00 96.75 153 HIS A O 1
ATOM 1216 N N . ALA A 1 154 ? -3.041 -1.400 -18.456 1.00 96.56 154 ALA A N 1
ATOM 1217 C CA . ALA A 1 154 ? -1.780 -2.114 -18.641 1.00 96.56 154 ALA A CA 1
ATOM 1218 C C . ALA A 1 154 ? -1.764 -2.948 -19.929 1.00 96.56 154 ALA A C 1
ATOM 1220 O O . ALA A 1 154 ? -0.774 -2.909 -20.646 1.00 96.56 154 ALA A O 1
ATOM 1221 N N . LEU A 1 155 ? -2.862 -3.627 -20.282 1.00 96.06 155 LEU A N 1
ATOM 1222 C CA . LEU A 1 155 ? -2.970 -4.346 -21.560 1.00 96.06 155 LEU A CA 1
ATOM 1223 C C . LEU A 1 155 ? -2.939 -3.409 -22.779 1.00 96.06 155 LEU A C 1
ATOM 1225 O O . LEU A 1 155 ? -2.470 -3.807 -23.841 1.00 96.06 155 LEU A O 1
ATOM 1229 N N . GLN A 1 156 ? -3.436 -2.177 -22.642 1.00 95.75 156 GLN A N 1
ATOM 1230 C CA . GLN A 1 156 ? -3.364 -1.163 -23.696 1.00 95.75 156 GLN A CA 1
ATOM 1231 C C . GLN A 1 156 ? -1.939 -0.614 -23.870 1.00 95.75 156 GLN A C 1
ATOM 1233 O O . GLN A 1 156 ? -1.525 -0.332 -24.993 1.00 95.75 156 GLN A O 1
ATOM 1238 N N . VAL A 1 157 ? -1.204 -0.447 -22.769 1.00 95.31 157 VAL A N 1
ATOM 1239 C CA . VAL A 1 157 ? 0.181 0.052 -22.752 1.00 95.31 157 VAL A CA 1
ATOM 1240 C C . VAL A 1 157 ? 1.171 -1.027 -23.204 1.00 95.31 157 VAL A C 1
ATOM 1242 O O . VAL A 1 157 ? 2.057 -0.747 -24.015 1.00 95.31 157 VAL A O 1
ATOM 1245 N N . GLY A 1 158 ? 0.989 -2.256 -22.718 1.00 96.44 158 GLY A N 1
ATOM 1246 C CA . GLY A 1 158 ? 1.892 -3.384 -22.921 1.00 96.44 158 GLY A CA 1
ATOM 1247 C C . GLY A 1 158 ? 3.149 -3.285 -22.059 1.00 96.44 158 GLY A C 1
ATOM 1248 O O . GLY A 1 158 ? 3.108 -2.809 -20.924 1.00 96.44 158 GLY A O 1
ATOM 1249 N N . ASP A 1 159 ? 4.266 -3.749 -22.614 1.00 97.56 159 ASP A N 1
ATOM 1250 C CA . ASP A 1 159 ? 5.584 -3.680 -21.985 1.00 97.56 159 ASP A CA 1
ATOM 1251 C C . ASP A 1 159 ? 6.006 -2.235 -21.696 1.00 97.56 159 ASP A C 1
ATOM 1253 O O . ASP A 1 159 ? 5.667 -1.286 -22.419 1.00 97.56 159 ASP A O 1
ATOM 1257 N N . VAL A 1 160 ? 6.846 -2.082 -20.679 1.00 98.00 160 VAL A N 1
ATOM 1258 C CA . VAL A 1 160 ? 7.399 -0.790 -20.281 1.00 98.00 160 VAL A CA 1
ATOM 1259 C C . VAL A 1 160 ? 8.921 -0.806 -20.316 1.00 98.00 160 VAL A C 1
ATOM 1261 O O . VAL A 1 160 ? 9.559 -1.856 -20.303 1.00 98.00 160 VAL A O 1
ATOM 1264 N N . VAL A 1 161 ? 9.508 0.382 -20.388 1.00 97.69 161 VAL A N 1
ATOM 1265 C CA . VAL A 1 161 ? 10.948 0.601 -20.261 1.00 97.69 161 VAL A CA 1
ATOM 1266 C C . VAL A 1 161 ? 11.180 1.474 -19.040 1.00 97.69 161 VAL A C 1
ATOM 1268 O O . VAL A 1 161 ? 10.576 2.544 -18.920 1.00 97.69 161 VAL A O 1
ATOM 1271 N N . ILE A 1 162 ? 12.052 1.010 -18.152 1.00 96.88 162 ILE A N 1
ATOM 1272 C CA . ILE A 1 162 ? 12.572 1.782 -17.027 1.00 96.88 162 ILE A CA 1
ATOM 1273 C C . ILE A 1 162 ? 13.906 2.379 -17.463 1.00 96.88 162 ILE A C 1
ATOM 1275 O O . ILE A 1 162 ? 14.792 1.672 -17.945 1.00 96.88 162 ILE A O 1
ATOM 1279 N N . GLU A 1 163 ? 14.042 3.690 -17.333 1.00 96.31 163 GLU A N 1
ATOM 1280 C CA . GLU A 1 163 ? 15.227 4.431 -17.761 1.00 96.31 163 GLU A CA 1
ATOM 1281 C C . GLU A 1 163 ? 15.561 5.538 -16.764 1.00 96.31 163 GLU A C 1
ATOM 1283 O O . GLU A 1 163 ? 14.704 5.947 -15.986 1.00 96.31 163 GLU A O 1
ATOM 1288 N N . GLY A 1 164 ? 16.793 6.052 -16.814 1.00 94.94 164 GLY A N 1
ATOM 1289 C CA . GLY A 1 164 ? 17.205 7.224 -16.038 1.00 94.94 164 GLY A CA 1
ATOM 1290 C C . GLY A 1 164 ? 18.516 7.068 -15.281 1.00 94.94 164 GLY A C 1
ATOM 1291 O O . GLY A 1 164 ? 19.216 8.067 -15.121 1.00 94.94 164 GLY A O 1
ATOM 1292 N N . GLN A 1 165 ? 18.862 5.838 -14.888 1.00 95.38 165 GLN A N 1
ATOM 1293 C CA . GLN A 1 165 ? 20.147 5.523 -14.261 1.00 95.38 165 GLN A CA 1
ATOM 1294 C C . GLN A 1 165 ? 21.168 5.101 -15.323 1.00 95.38 165 GLN A C 1
ATOM 1296 O O . GLN A 1 165 ? 20.929 4.181 -16.106 1.00 95.38 165 GLN A O 1
ATOM 1301 N N . ALA A 1 166 ? 22.299 5.798 -15.378 1.00 93.06 166 ALA A N 1
ATOM 1302 C CA . ALA A 1 166 ? 23.395 5.508 -16.297 1.00 93.06 166 ALA A CA 1
ATOM 1303 C C . ALA A 1 166 ? 24.295 4.375 -15.765 1.00 93.06 166 ALA A C 1
ATOM 1305 O O . ALA A 1 166 ? 24.371 4.171 -14.553 1.00 93.06 166 ALA A O 1
ATOM 1306 N N . PRO A 1 167 ? 25.036 3.658 -16.633 1.00 93.06 167 PRO A N 1
ATOM 1307 C CA . PRO A 1 167 ? 26.010 2.667 -16.184 1.00 93.06 167 PRO A CA 1
ATOM 1308 C C . PRO A 1 167 ? 26.987 3.243 -15.147 1.00 93.06 167 PRO A C 1
ATOM 1310 O O . PRO A 1 167 ? 27.615 4.273 -15.387 1.00 93.06 167 PRO A O 1
ATOM 1313 N N . GLY A 1 168 ? 27.114 2.567 -14.003 1.00 90.06 168 GLY A N 1
ATOM 1314 C CA . GLY A 1 168 ? 27.927 3.009 -12.863 1.00 90.06 168 GLY A CA 1
ATOM 1315 C C . GLY A 1 168 ? 27.159 3.788 -11.788 1.00 90.06 168 GLY A C 1
ATOM 1316 O O . GLY A 1 168 ? 27.703 4.005 -10.709 1.00 90.06 168 GLY A O 1
ATOM 1317 N N . GLU A 1 169 ? 25.907 4.174 -12.042 1.00 92.69 169 GLU A N 1
ATOM 1318 C CA . GLU A 1 169 ? 25.016 4.744 -11.026 1.00 92.69 169 GLU A CA 1
ATOM 1319 C C . GLU A 1 169 ? 24.330 3.642 -10.200 1.00 92.69 169 GLU A C 1
ATOM 1321 O O . GLU A 1 169 ? 24.264 2.476 -10.602 1.00 92.69 169 GLU A O 1
ATOM 1326 N N . LEU A 1 170 ? 23.809 4.018 -9.028 1.00 92.56 170 LEU A N 1
ATOM 1327 C CA . LEU A 1 170 ? 23.085 3.099 -8.150 1.00 92.56 170 LEU A CA 1
ATOM 1328 C C . LEU A 1 170 ? 21.901 2.465 -8.882 1.00 92.56 170 LEU A C 1
ATOM 1330 O O . LEU A 1 170 ? 21.071 3.166 -9.467 1.00 92.56 170 LEU A O 1
ATOM 1334 N N . GLN A 1 171 ? 21.811 1.138 -8.790 1.00 93.31 171 GLN A N 1
ATOM 1335 C CA . GLN A 1 171 ? 20.721 0.346 -9.361 1.00 93.31 171 GLN A CA 1
ATOM 1336 C C . GLN A 1 171 ? 20.565 0.518 -10.887 1.00 93.31 171 GLN A C 1
ATOM 1338 O O . GLN A 1 171 ? 19.477 0.344 -11.435 1.00 93.31 171 GLN A O 1
ATOM 1343 N N . ALA A 1 172 ? 21.643 0.866 -11.604 1.00 93.81 172 ALA A N 1
ATOM 1344 C CA . ALA A 1 172 ? 21.621 0.987 -13.064 1.00 93.81 172 ALA A CA 1
ATOM 1345 C C . ALA A 1 172 ? 21.329 -0.346 -13.782 1.00 93.81 172 ALA A C 1
ATOM 1347 O O . ALA A 1 172 ? 20.785 -0.350 -14.884 1.00 93.81 172 ALA A O 1
ATOM 1348 N N . ASP A 1 173 ? 21.632 -1.477 -13.143 1.00 92.62 173 ASP A N 1
ATOM 1349 C CA . ASP A 1 173 ? 21.294 -2.837 -13.588 1.00 92.62 173 ASP A CA 1
ATOM 1350 C C . ASP A 1 173 ? 19.780 -3.130 -13.560 1.00 92.62 173 ASP A C 1
ATOM 1352 O O . ASP A 1 173 ? 19.322 -4.101 -14.162 1.00 92.62 173 ASP A O 1
ATOM 1356 N N . ARG A 1 174 ? 18.995 -2.270 -12.899 1.00 94.88 174 ARG A N 1
ATOM 1357 C CA . ARG A 1 174 ? 17.526 -2.335 -12.829 1.00 94.88 174 ARG A CA 1
ATOM 1358 C C . ARG A 1 174 ? 16.837 -1.585 -13.967 1.00 94.88 174 ARG A C 1
ATOM 1360 O O . ARG A 1 174 ? 15.614 -1.558 -14.047 1.00 94.88 174 ARG A O 1
ATOM 1367 N N . MET A 1 175 ? 17.600 -0.929 -14.835 1.00 95.62 175 MET A N 1
ATOM 1368 C CA . MET A 1 175 ? 17.048 -0.271 -16.016 1.00 95.62 175 MET A CA 1
ATOM 1369 C C . MET A 1 175 ? 16.801 -1.293 -17.131 1.00 95.62 175 MET A C 1
ATOM 1371 O O . MET A 1 175 ? 17.333 -2.404 -17.120 1.00 95.62 175 MET A O 1
ATOM 1375 N N . GLY A 1 176 ? 16.009 -0.907 -18.128 1.00 95.56 176 GLY A N 1
ATOM 1376 C CA . GLY A 1 176 ? 15.748 -1.718 -19.313 1.00 95.56 176 GLY A CA 1
ATOM 1377 C C . GLY A 1 176 ? 14.278 -2.068 -19.493 1.00 95.56 176 GLY A C 1
ATOM 1378 O O . GLY A 1 176 ? 13.386 -1.376 -19.001 1.00 95.56 176 GLY A O 1
ATOM 1379 N N . MET A 1 177 ? 14.029 -3.115 -20.274 1.00 96.88 177 MET A N 1
ATOM 1380 C CA . MET A 1 177 ? 12.683 -3.520 -20.658 1.00 96.88 177 MET A CA 1
ATOM 1381 C C . MET A 1 177 ? 12.058 -4.436 -19.610 1.00 96.88 177 MET A C 1
ATOM 1383 O O . MET A 1 177 ? 12.711 -5.336 -19.086 1.00 96.88 177 MET A O 1
ATOM 1387 N N . TYR A 1 178 ? 10.779 -4.207 -19.335 1.00 97.88 178 TYR A N 1
ATOM 1388 C CA . TYR A 1 178 ? 9.968 -5.013 -18.440 1.00 97.88 178 TYR A CA 1
ATOM 1389 C C . TYR A 1 178 ? 8.715 -5.481 -19.176 1.00 97.88 178 TYR A C 1
ATOM 1391 O O . TYR A 1 178 ? 7.893 -4.680 -19.631 1.00 97.88 178 TYR A O 1
ATOM 1399 N N . GLU A 1 179 ? 8.583 -6.795 -19.282 1.00 97.19 179 GLU A N 1
ATOM 1400 C CA . GLU A 1 179 ? 7.515 -7.485 -19.988 1.00 97.19 179 GLU A CA 1
ATOM 1401 C C . GLU A 1 179 ? 6.291 -7.623 -19.091 1.00 97.19 179 GLU A C 1
ATOM 1403 O O . GLU A 1 179 ? 6.388 -8.099 -17.951 1.00 97.19 179 GLU A O 1
ATOM 1408 N N . LEU A 1 180 ? 5.128 -7.238 -19.612 1.00 97.56 180 LEU A N 1
ATOM 1409 C CA . LEU A 1 180 ? 3.867 -7.382 -18.892 1.00 97.56 180 LEU A CA 1
ATOM 1410 C C . LEU A 1 180 ? 3.550 -8.866 -18.642 1.00 97.56 180 LEU A C 1
ATOM 1412 O O . LEU A 1 180 ? 3.579 -9.683 -19.558 1.00 97.56 180 LEU A O 1
ATOM 1416 N N . GLN A 1 181 ? 3.195 -9.207 -17.405 1.00 96.88 181 GLN A N 1
ATOM 1417 C CA . GLN A 1 181 ? 2.802 -10.559 -17.003 1.00 96.88 181 GLN A CA 1
ATOM 1418 C C . GLN A 1 181 ? 1.285 -10.629 -16.773 1.00 96.88 181 GLN A C 1
ATOM 1420 O O . GLN A 1 181 ? 0.671 -9.636 -16.398 1.00 96.88 181 GLN A O 1
ATOM 1425 N N . ASP A 1 182 ? 0.670 -11.811 -16.898 1.00 94.38 182 ASP A N 1
ATOM 1426 C CA . ASP A 1 182 ? -0.757 -12.020 -16.548 1.00 94.38 182 ASP A CA 1
ATOM 1427 C C . ASP A 1 182 ? -0.999 -12.148 -15.025 1.00 94.38 182 ASP A C 1
ATOM 1429 O O . ASP A 1 182 ? -2.115 -12.360 -14.547 1.00 94.38 182 ASP A O 1
ATOM 1433 N N . ARG A 1 183 ? 0.062 -12.006 -14.223 1.00 95.75 183 ARG A N 1
ATOM 1434 C CA . ARG A 1 183 ? -0.012 -12.034 -12.762 1.00 95.75 183 ARG A CA 1
ATOM 1435 C C . ARG A 1 183 ? -0.483 -10.686 -12.220 1.00 95.75 183 ARG A C 1
ATOM 1437 O O . ARG A 1 183 ? 0.053 -9.643 -12.586 1.00 95.75 183 ARG A O 1
ATOM 1444 N N . VAL A 1 184 ? -1.418 -10.737 -11.273 1.00 94.00 184 VAL A N 1
ATOM 1445 C CA . VAL A 1 184 ? -1.888 -9.585 -10.496 1.00 94.00 184 VAL A CA 1
ATOM 1446 C C . VAL A 1 184 ? -1.364 -9.683 -9.066 1.00 94.00 184 VAL A C 1
ATOM 1448 O O . VAL A 1 184 ? -1.461 -10.738 -8.445 1.00 94.00 184 VAL A O 1
ATOM 1451 N N . VAL A 1 185 ? -0.836 -8.577 -8.544 1.00 92.31 185 VAL A N 1
ATOM 1452 C CA . VAL A 1 185 ? -0.432 -8.401 -7.143 1.00 92.31 185 VAL A CA 1
ATOM 1453 C C . VAL A 1 185 ? -1.044 -7.099 -6.638 1.00 92.31 185 VAL A C 1
ATOM 1455 O O . VAL A 1 185 ? -0.958 -6.069 -7.307 1.00 92.31 185 VAL A O 1
ATOM 1458 N N . ASN A 1 186 ? -1.715 -7.149 -5.483 1.00 89.25 186 ASN A N 1
ATOM 1459 C CA . ASN A 1 186 ? -2.384 -5.996 -4.864 1.00 89.25 186 ASN A CA 1
ATOM 1460 C C . ASN A 1 186 ? -3.280 -5.201 -5.842 1.00 89.25 186 ASN A C 1
ATOM 1462 O O . ASN A 1 186 ? -3.301 -3.970 -5.846 1.00 89.25 186 ASN A O 1
ATOM 1466 N N . GLY A 1 187 ? -4.006 -5.917 -6.708 1.00 90.44 187 GLY A N 1
ATOM 1467 C CA . GLY A 1 187 ? -4.939 -5.337 -7.680 1.00 90.44 187 GLY A CA 1
ATOM 1468 C C . GLY A 1 187 ? -4.293 -4.677 -8.905 1.00 90.44 187 GLY A C 1
ATOM 1469 O O . GLY A 1 187 ? -4.996 -4.007 -9.663 1.00 90.44 187 GLY A O 1
ATOM 1470 N N . ARG A 1 188 ? -2.979 -4.836 -9.126 1.00 95.31 188 ARG A N 1
ATOM 1471 C CA . ARG A 1 188 ? -2.273 -4.328 -10.319 1.00 95.31 188 ARG A CA 1
ATOM 1472 C C . ARG A 1 188 ? -1.454 -5.425 -10.994 1.00 95.31 188 ARG A C 1
ATOM 1474 O O . ARG A 1 188 ? -1.044 -6.385 -10.349 1.00 95.31 188 ARG A O 1
ATOM 1481 N N . LEU A 1 189 ? -1.246 -5.304 -12.306 1.00 97.38 189 LEU A N 1
ATOM 1482 C CA . LEU A 1 189 ? -0.439 -6.268 -13.058 1.00 97.38 189 LEU A CA 1
ATOM 1483 C C . LEU A 1 189 ? 1.051 -6.111 -12.741 1.00 97.38 189 LEU A C 1
ATOM 1485 O O . LEU A 1 189 ? 1.526 -5.019 -12.422 1.00 97.38 189 LEU A O 1
ATOM 1489 N N . VAL A 1 190 ? 1.763 -7.228 -12.839 1.00 97.81 190 VAL A N 1
ATOM 1490 C CA . VAL A 1 190 ? 3.204 -7.333 -12.606 1.00 97.81 190 VAL A CA 1
ATOM 1491 C C . VAL A 1 190 ? 3.954 -7.249 -13.931 1.00 97.81 190 VAL A C 1
ATOM 1493 O O . VAL A 1 190 ? 3.483 -7.753 -14.950 1.00 97.81 190 VAL A O 1
ATOM 1496 N N . TYR A 1 191 ? 5.150 -6.670 -13.906 1.00 98.00 191 TYR A N 1
ATOM 1497 C CA . TYR A 1 191 ? 6.067 -6.659 -15.039 1.00 98.00 191 TYR A CA 1
ATOM 1498 C C . TYR A 1 191 ? 7.378 -7.334 -14.643 1.00 98.00 191 TYR A C 1
ATOM 1500 O O . TYR A 1 191 ? 7.871 -7.098 -13.544 1.00 98.00 191 TYR A O 1
ATOM 1508 N N . ARG A 1 192 ? 7.955 -8.161 -15.515 1.00 97.69 192 ARG A N 1
ATOM 1509 C CA . ARG A 1 192 ? 9.221 -8.870 -15.267 1.00 97.69 192 ARG A CA 1
ATOM 1510 C C . ARG A 1 192 ? 10.315 -8.319 -16.171 1.00 97.69 192 ARG A C 1
ATOM 1512 O O . ARG A 1 192 ? 10.058 -8.114 -17.350 1.00 97.69 192 ARG A O 1
ATOM 1519 N N . GLN A 1 193 ? 11.516 -8.100 -15.644 1.00 96.94 193 GLN A N 1
ATOM 1520 C CA . GLN A 1 193 ? 12.633 -7.621 -16.458 1.00 96.94 193 GLN A CA 1
ATOM 1521 C C . GLN A 1 193 ? 12.984 -8.635 -17.563 1.00 96.94 193 GLN A C 1
ATOM 1523 O O . GLN A 1 193 ? 13.075 -9.843 -17.316 1.00 96.94 193 GLN A O 1
ATOM 1528 N N . GLU A 1 194 ? 13.192 -8.138 -18.781 1.00 94.50 194 GLU A N 1
ATOM 1529 C CA . GLU A 1 194 ? 13.686 -8.934 -19.905 1.00 94.50 194 GLU A CA 1
ATOM 1530 C C . GLU A 1 194 ? 15.088 -9.491 -19.596 1.00 94.50 194 GLU A C 1
ATOM 1532 O O . GLU A 1 194 ? 15.895 -8.863 -18.913 1.00 94.50 194 GLU A O 1
ATOM 1537 N N . GLY A 1 195 ? 15.396 -10.685 -20.107 1.00 85.06 195 GLY A N 1
ATOM 1538 C CA . GLY A 1 195 ? 16.706 -11.321 -19.915 1.00 85.06 195 GLY A CA 1
ATOM 1539 C C . GLY A 1 195 ? 16.775 -12.282 -18.725 1.00 85.06 195 GLY A C 1
ATOM 1540 O O . GLY A 1 195 ? 17.823 -12.869 -18.473 1.00 85.06 195 GLY A O 1
ATOM 1541 N N . GLY A 1 196 ? 15.653 -12.512 -18.036 1.00 70.56 196 GLY A N 1
ATOM 1542 C CA . GLY A 1 196 ? 15.494 -13.640 -17.114 1.00 70.56 196 GLY A CA 1
ATOM 1543 C C . GLY A 1 196 ? 16.016 -13.418 -15.696 1.00 70.56 196 GLY A C 1
ATOM 1544 O O . GLY A 1 196 ? 15.972 -14.362 -14.906 1.00 70.56 196 GLY A O 1
ATOM 1545 N N . ALA A 1 197 ? 16.441 -12.201 -15.345 1.00 82.94 197 ALA A N 1
ATOM 1546 C CA . ALA A 1 197 ? 16.696 -11.841 -13.955 1.00 82.94 197 ALA A CA 1
ATOM 1547 C C . ALA A 1 197 ? 15.429 -12.050 -13.103 1.00 82.94 197 ALA A C 1
ATOM 1549 O O . ALA A 1 197 ? 14.298 -11.891 -13.582 1.00 82.94 197 ALA A O 1
ATOM 1550 N N . ASP A 1 198 ? 15.608 -12.435 -11.838 1.00 93.94 198 ASP A N 1
ATOM 1551 C CA . ASP A 1 198 ? 14.510 -12.508 -10.872 1.00 93.94 198 ASP A CA 1
ATOM 1552 C C . ASP A 1 198 ? 14.187 -11.094 -10.380 1.00 93.94 198 ASP A C 1
ATOM 1554 O O . ASP A 1 198 ? 14.600 -10.669 -9.306 1.00 93.94 198 ASP A O 1
ATOM 1558 N N . MET A 1 199 ? 13.555 -10.317 -11.259 1.00 96.25 199 MET A N 1
ATOM 1559 C CA . MET A 1 199 ? 13.320 -8.899 -11.049 1.00 96.25 199 MET A CA 1
ATOM 1560 C C . MET A 1 199 ? 11.970 -8.487 -11.608 1.00 96.25 199 MET A C 1
ATOM 1562 O O . MET A 1 199 ? 11.666 -8.697 -12.787 1.00 96.25 199 MET A O 1
ATOM 1566 N N . TYR A 1 200 ? 11.172 -7.868 -10.751 1.00 97.81 200 TYR A N 1
ATOM 1567 C CA . TYR A 1 200 ? 9.797 -7.513 -11.036 1.00 97.81 200 TYR A CA 1
ATOM 1568 C C . TYR A 1 200 ? 9.513 -6.085 -10.626 1.00 97.81 200 TYR A C 1
ATOM 1570 O O . TYR A 1 200 ? 9.933 -5.639 -9.563 1.00 97.81 200 TYR A O 1
ATOM 1578 N N . LEU A 1 201 ? 8.726 -5.409 -11.452 1.00 98.00 201 LEU A N 1
ATOM 1579 C CA . LEU A 1 201 ? 8.045 -4.173 -11.124 1.00 98.00 201 LEU A CA 1
ATOM 1580 C C . LEU A 1 201 ? 6.595 -4.506 -10.763 1.00 98.00 201 LEU A C 1
ATOM 1582 O O . LEU A 1 201 ? 5.850 -5.052 -11.581 1.00 98.00 201 LEU A O 1
ATOM 1586 N N . PHE A 1 202 ? 6.193 -4.198 -9.535 1.00 97.31 202 PHE A N 1
ATOM 1587 C CA . PHE A 1 202 ? 4.862 -4.516 -9.018 1.00 97.31 202 PHE A CA 1
ATOM 1588 C C . PHE A 1 202 ? 4.388 -3.467 -8.012 1.00 97.31 202 PHE A C 1
ATOM 1590 O O . PHE A 1 202 ? 5.157 -2.621 -7.552 1.00 97.31 202 PHE A O 1
ATOM 1597 N N . TYR A 1 203 ? 3.100 -3.524 -7.683 1.00 94.94 203 TYR A N 1
ATOM 1598 C CA . TYR A 1 203 ? 2.496 -2.656 -6.682 1.00 94.94 203 TYR A CA 1
ATOM 1599 C C . TYR A 1 203 ? 2.460 -3.342 -5.317 1.00 94.94 203 TYR A C 1
ATOM 1601 O O . TYR A 1 203 ? 1.841 -4.395 -5.153 1.00 94.94 203 TYR A O 1
ATOM 1609 N N . ALA A 1 204 ? 3.111 -2.738 -4.331 1.00 89.44 204 ALA A N 1
ATOM 1610 C CA . ALA A 1 204 ? 3.069 -3.151 -2.940 1.00 89.44 204 ALA A CA 1
ATOM 1611 C C . ALA A 1 204 ? 1.951 -2.394 -2.208 1.00 89.44 204 ALA A C 1
ATOM 1613 O O . ALA A 1 204 ? 1.840 -1.168 -2.295 1.00 89.44 204 ALA A O 1
ATOM 1614 N N . SER A 1 205 ? 1.113 -3.135 -1.484 1.00 72.75 205 SER A N 1
ATOM 1615 C CA . SER A 1 205 ? -0.052 -2.597 -0.773 1.00 72.75 205 SER A CA 1
ATOM 1616 C C . SER A 1 205 ? 0.350 -1.658 0.364 1.00 72.75 205 SER A C 1
ATOM 1618 O O . SER A 1 205 ? -0.244 -0.593 0.519 1.00 72.75 205 SER A O 1
ATOM 1620 N N . ARG A 1 206 ? 1.395 -2.005 1.124 1.00 67.00 206 ARG A N 1
ATOM 1621 C CA . ARG A 1 206 ? 1.915 -1.172 2.216 1.00 67.00 206 ARG A CA 1
ATOM 1622 C C . ARG A 1 206 ? 2.705 0.016 1.658 1.00 67.00 206 ARG A C 1
ATOM 1624 O O . ARG A 1 206 ? 3.736 -0.170 1.014 1.00 67.00 206 ARG A O 1
ATOM 1631 N N . GLY A 1 207 ? 2.260 1.239 1.937 1.00 66.25 207 GLY A N 1
ATOM 1632 C CA . GLY A 1 207 ? 2.912 2.462 1.462 1.00 66.25 207 GLY A CA 1
ATOM 1633 C C . GLY A 1 207 ? 2.340 3.017 0.165 1.00 66.25 207 GLY A C 1
ATOM 1634 O O . GLY A 1 207 ? 2.835 4.036 -0.310 1.00 66.25 207 GLY A O 1
ATOM 1635 N N . SER A 1 208 ? 1.382 2.3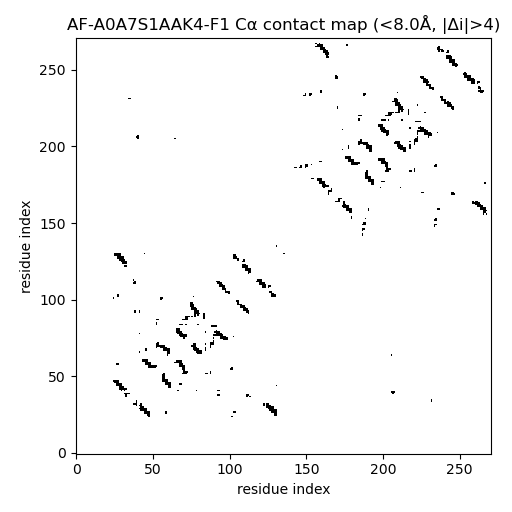21 -0.462 1.00 82.44 208 SER A N 1
ATOM 1636 C CA . SER A 1 208 ? 0.938 2.603 -1.831 1.00 82.44 208 SER A CA 1
ATOM 1637 C C . SER A 1 208 ? 2.106 2.768 -2.811 1.00 82.44 208 SER A C 1
ATOM 1639 O O . SER A 1 208 ? 2.227 3.781 -3.507 1.00 82.44 208 SER A O 1
ATOM 1641 N N . LYS A 1 209 ? 3.004 1.778 -2.828 1.00 90.56 209 LYS A N 1
ATOM 1642 C CA . LYS A 1 209 ? 4.288 1.875 -3.525 1.00 90.56 209 LYS A CA 1
ATOM 1643 C C . LYS A 1 209 ? 4.307 1.047 -4.795 1.00 90.56 209 LYS A C 1
ATOM 1645 O O . LYS A 1 209 ? 3.856 -0.093 -4.809 1.00 90.56 209 LYS A O 1
ATOM 1650 N N . TRP A 1 210 ? 4.909 1.590 -5.841 1.00 96.12 210 TRP A N 1
ATOM 1651 C CA . TRP A 1 210 ? 5.471 0.769 -6.908 1.00 96.12 210 TRP A CA 1
ATOM 1652 C C . TRP A 1 210 ? 6.919 0.456 -6.566 1.00 96.12 210 TRP A C 1
ATOM 1654 O O . TRP A 1 210 ? 7.663 1.363 -6.199 1.00 96.12 210 TRP A O 1
ATOM 1664 N N . CYS A 1 211 ? 7.309 -0.811 -6.683 1.00 96.00 211 CYS A N 1
ATOM 1665 C CA . CYS A 1 211 ? 8.636 -1.283 -6.302 1.00 96.00 211 CYS A CA 1
ATOM 1666 C C . CYS A 1 211 ? 9.257 -2.130 -7.410 1.00 96.00 211 CYS A C 1
ATOM 1668 O O . CYS A 1 211 ? 8.546 -2.860 -8.103 1.00 96.00 211 CYS A O 1
ATOM 1670 N N . ILE A 1 212 ? 10.584 -2.070 -7.517 1.00 97.06 212 ILE A N 1
ATOM 1671 C CA . ILE A 1 212 ? 11.391 -3.054 -8.240 1.00 97.06 212 ILE A CA 1
ATOM 1672 C C . ILE A 1 212 ? 12.035 -3.979 -7.202 1.00 97.06 212 ILE A C 1
ATOM 1674 O O . ILE A 1 212 ? 12.889 -3.519 -6.441 1.00 97.06 212 ILE A O 1
ATOM 1678 N N . SER A 1 213 ? 11.637 -5.254 -7.165 1.00 96.06 213 SER A N 1
ATOM 1679 C CA . SER A 1 213 ? 12.180 -6.271 -6.241 1.00 96.06 213 SER A CA 1
ATOM 1680 C C . SER A 1 213 ? 12.288 -7.654 -6.882 1.00 96.06 213 SER A C 1
ATOM 1682 O O . SER A 1 213 ? 12.032 -7.817 -8.078 1.00 96.06 213 SER A O 1
ATOM 1684 N N . ASP A 1 214 ? 12.713 -8.633 -6.091 1.00 96.00 214 ASP A N 1
ATOM 1685 C CA . ASP A 1 214 ? 12.769 -10.042 -6.460 1.00 96.00 214 ASP A CA 1
ATOM 1686 C C . ASP A 1 214 ? 11.379 -10.702 -6.525 1.00 96.00 214 ASP A C 1
ATOM 1688 O O . ASP A 1 214 ? 10.334 -10.093 -6.254 1.00 96.00 214 ASP A O 1
ATOM 1692 N N . GLY A 1 215 ? 11.356 -11.962 -6.962 1.00 95.44 215 GLY A N 1
ATOM 1693 C CA . GLY A 1 215 ? 10.126 -12.731 -7.099 1.00 95.44 215 GLY A CA 1
ATOM 1694 C C . GLY A 1 215 ? 9.469 -13.090 -5.769 1.00 95.44 215 GLY A C 1
ATOM 1695 O O . GLY A 1 215 ? 8.251 -13.282 -5.743 1.00 95.44 215 GLY A O 1
ATOM 1696 N N . GLU A 1 216 ? 10.239 -13.164 -4.682 1.00 94.38 216 GLU A N 1
ATOM 1697 C CA . GLU A 1 216 ? 9.737 -13.501 -3.350 1.00 94.38 216 GLU A CA 1
ATOM 1698 C C . GLU A 1 216 ? 8.919 -12.341 -2.774 1.00 94.38 216 GLU A C 1
ATOM 1700 O O . GLU A 1 216 ? 7.752 -12.513 -2.411 1.00 94.38 216 GLU A O 1
ATOM 1705 N N . ASP A 1 217 ? 9.495 -11.138 -2.765 1.00 92.56 217 ASP A N 1
ATOM 1706 C CA . ASP A 1 217 ? 8.821 -9.925 -2.316 1.00 92.56 217 ASP A CA 1
ATOM 1707 C C . ASP A 1 217 ? 7.630 -9.575 -3.203 1.00 92.56 217 ASP A C 1
ATOM 1709 O O . ASP A 1 217 ? 6.588 -9.168 -2.687 1.00 92.56 217 ASP A O 1
ATOM 1713 N N . MET A 1 218 ? 7.744 -9.781 -4.519 1.00 94.25 218 MET A N 1
ATOM 1714 C CA . MET A 1 218 ? 6.623 -9.602 -5.440 1.00 94.25 218 MET A CA 1
ATOM 1715 C C . MET A 1 218 ? 5.480 -10.571 -5.143 1.00 94.25 218 MET A C 1
ATOM 1717 O O . MET A 1 218 ? 4.328 -10.144 -5.073 1.00 94.25 218 MET A O 1
ATOM 1721 N N . ALA A 1 219 ? 5.772 -11.860 -4.942 1.00 92.38 219 ALA A N 1
ATOM 1722 C CA . ALA A 1 219 ? 4.747 -12.855 -4.634 1.00 92.38 219 ALA A CA 1
ATOM 1723 C C . ALA A 1 219 ? 4.038 -12.564 -3.302 1.00 92.38 219 ALA A C 1
ATOM 1725 O O . ALA A 1 219 ? 2.834 -12.794 -3.196 1.00 92.38 219 ALA A O 1
ATOM 1726 N N . ALA A 1 220 ? 4.765 -12.021 -2.324 1.00 88.75 220 ALA A N 1
ATOM 1727 C CA . ALA A 1 220 ? 4.220 -11.589 -1.041 1.00 88.75 220 ALA A CA 1
ATOM 1728 C C . ALA A 1 220 ? 3.646 -10.155 -1.061 1.00 88.75 220 ALA A C 1
ATOM 1730 O O . ALA A 1 220 ? 3.078 -9.705 -0.070 1.00 88.75 220 ALA A O 1
ATOM 1731 N N . GLY A 1 221 ? 3.799 -9.405 -2.159 1.00 88.50 221 GLY A N 1
ATOM 1732 C CA . GLY A 1 221 ? 3.352 -8.014 -2.265 1.00 88.50 221 GLY A CA 1
ATOM 1733 C C . GLY A 1 221 ? 4.054 -7.044 -1.302 1.00 88.50 221 GLY A C 1
ATOM 1734 O O . GLY A 1 221 ? 3.470 -6.017 -0.947 1.00 88.50 221 GLY A O 1
ATOM 1735 N N . ARG A 1 222 ? 5.282 -7.356 -0.866 1.00 86.81 222 ARG A N 1
ATOM 1736 C CA . ARG A 1 222 ? 6.017 -6.598 0.157 1.00 86.81 222 ARG A CA 1
ATOM 1737 C C . ARG A 1 222 ? 6.669 -5.338 -0.425 1.00 86.81 222 ARG A C 1
ATOM 1739 O O . ARG A 1 222 ? 7.238 -5.391 -1.511 1.00 86.81 222 ARG A O 1
ATOM 1746 N N . PRO A 1 223 ? 6.676 -4.204 0.302 1.00 85.94 223 PRO A N 1
ATOM 1747 C CA . PRO A 1 223 ? 7.300 -2.957 -0.148 1.00 85.94 223 PRO A CA 1
ATOM 1748 C C . PRO A 1 223 ? 8.817 -2.946 0.106 1.00 85.94 223 PRO A C 1
ATOM 1750 O O . PRO A 1 223 ? 9.351 -2.019 0.716 1.00 85.94 223 PRO A O 1
ATOM 1753 N N . LYS A 1 224 ? 9.502 -4.007 -0.308 1.00 87.44 224 LYS A N 1
ATOM 1754 C CA . LYS A 1 224 ? 10.960 -4.141 -0.265 1.00 87.44 224 LYS A CA 1
ATOM 1755 C C . LYS A 1 224 ? 11.493 -4.159 -1.693 1.00 87.44 224 LYS A C 1
ATOM 1757 O O . LYS A 1 224 ? 10.720 -4.358 -2.627 1.00 87.44 224 LYS A O 1
ATOM 1762 N N . GLY A 1 225 ? 12.782 -3.888 -1.854 1.00 91.12 225 GLY A N 1
ATOM 1763 C CA . GLY A 1 225 ? 13.446 -3.962 -3.148 1.00 91.12 225 GLY A CA 1
ATOM 1764 C C . GLY A 1 225 ? 14.542 -2.927 -3.316 1.00 91.12 225 GLY A C 1
ATOM 1765 O O . GLY A 1 225 ? 15.058 -2.374 -2.347 1.00 91.12 225 GLY A O 1
ATOM 1766 N N . TRP A 1 226 ? 14.890 -2.675 -4.572 1.00 94.69 226 TRP A N 1
ATOM 1767 C CA . TRP A 1 226 ? 16.013 -1.819 -4.950 1.00 94.69 226 TRP A CA 1
ATOM 1768 C C . TRP A 1 226 ? 15.587 -0.422 -5.377 1.00 94.69 226 TRP A C 1
ATOM 1770 O O . TRP A 1 226 ? 16.362 0.527 -5.269 1.00 94.69 226 TRP A O 1
ATOM 1780 N N . CYS A 1 227 ? 14.361 -0.290 -5.875 1.00 96.00 227 CYS A N 1
ATOM 1781 C CA . CYS A 1 227 ? 13.785 0.982 -6.284 1.00 96.00 227 CYS A CA 1
ATOM 1782 C C . CYS A 1 227 ? 12.343 1.039 -5.807 1.00 96.00 227 CYS A C 1
ATOM 1784 O O . CYS A 1 227 ? 11.636 0.031 -5.888 1.00 96.00 227 CYS A O 1
ATOM 1786 N N . TYR A 1 228 ? 11.886 2.205 -5.367 1.00 95.44 228 TYR A N 1
ATOM 1787 C CA . TYR A 1 228 ? 10.469 2.409 -5.115 1.00 95.44 228 TYR A CA 1
ATOM 1788 C C . TYR A 1 228 ? 10.025 3.835 -5.401 1.00 95.44 228 TYR A C 1
ATOM 1790 O O . TYR A 1 228 ? 10.823 4.763 -5.506 1.00 95.44 228 TYR A O 1
ATOM 1798 N N . VAL A 1 229 ? 8.715 3.995 -5.497 1.00 94.50 229 VAL A N 1
ATOM 1799 C CA . VAL A 1 229 ? 8.038 5.284 -5.536 1.00 94.50 229 VAL A CA 1
ATOM 1800 C C . VAL A 1 229 ? 6.695 5.143 -4.840 1.00 94.50 229 VAL A C 1
ATOM 1802 O O . VAL A 1 229 ? 5.984 4.157 -5.039 1.00 94.50 229 VAL A O 1
ATOM 1805 N N . VAL A 1 230 ? 6.336 6.118 -4.011 1.00 91.44 230 VAL A N 1
ATOM 1806 C CA . VAL A 1 230 ? 4.976 6.226 -3.470 1.00 91.44 230 VAL A CA 1
ATOM 1807 C C . VAL A 1 230 ? 4.102 6.809 -4.575 1.00 91.44 230 VAL A C 1
ATOM 1809 O O . VAL A 1 230 ? 4.260 7.973 -4.932 1.00 91.44 230 VAL A O 1
ATOM 1812 N N . SER A 1 231 ? 3.228 5.993 -5.165 1.00 91.00 231 SER A N 1
ATOM 1813 C CA . SER A 1 231 ? 2.365 6.431 -6.262 1.00 91.00 231 SER A CA 1
ATOM 1814 C C . SER A 1 231 ? 1.103 5.582 -6.389 1.00 91.00 231 SER A C 1
ATOM 1816 O O . SER A 1 231 ? 1.110 4.345 -6.381 1.00 91.00 231 SER A O 1
ATOM 1818 N N . HIS A 1 232 ? -0.014 6.269 -6.607 1.00 87.75 232 HIS A N 1
ATOM 1819 C CA . HIS A 1 232 ? -1.319 5.649 -6.819 1.00 87.75 232 HIS A CA 1
ATOM 1820 C C . HIS A 1 232 ? -1.625 5.355 -8.291 1.00 87.75 232 HIS A C 1
ATOM 1822 O O . HIS A 1 232 ? -2.719 4.881 -8.600 1.00 87.75 232 HIS A O 1
ATOM 1828 N N . ALA A 1 233 ? -0.669 5.612 -9.182 1.00 93.31 233 ALA A N 1
ATOM 1829 C CA . ALA A 1 233 ? -0.766 5.349 -10.610 1.00 93.31 233 ALA A CA 1
ATOM 1830 C C . ALA A 1 233 ? -1.248 3.919 -10.897 1.00 93.31 233 ALA A C 1
ATOM 1832 O O . ALA A 1 233 ? -0.656 2.962 -10.410 1.00 93.31 233 ALA A O 1
ATOM 1833 N N . LEU A 1 234 ? -2.302 3.741 -11.701 1.00 92.62 234 LEU A N 1
ATOM 1834 C CA . LEU A 1 234 ? -2.867 2.406 -11.963 1.00 92.62 234 LEU A CA 1
ATOM 1835 C C . LEU A 1 234 ? -1.891 1.482 -12.697 1.00 92.62 234 LEU A C 1
ATOM 1837 O O . LEU A 1 234 ? -1.995 0.261 -12.585 1.00 92.62 234 LEU A O 1
ATOM 1841 N N . THR A 1 235 ? -0.952 2.073 -13.427 1.00 96.12 235 THR A N 1
ATOM 1842 C CA . THR A 1 235 ? 0.131 1.397 -14.132 1.00 96.12 235 THR A CA 1
ATOM 1843 C C . THR A 1 235 ? 1.413 2.223 -14.028 1.00 96.12 235 THR A C 1
ATOM 1845 O O . THR A 1 235 ? 1.341 3.436 -13.811 1.00 96.12 235 THR A O 1
ATOM 1848 N N . PRO A 1 236 ? 2.594 1.609 -14.195 1.00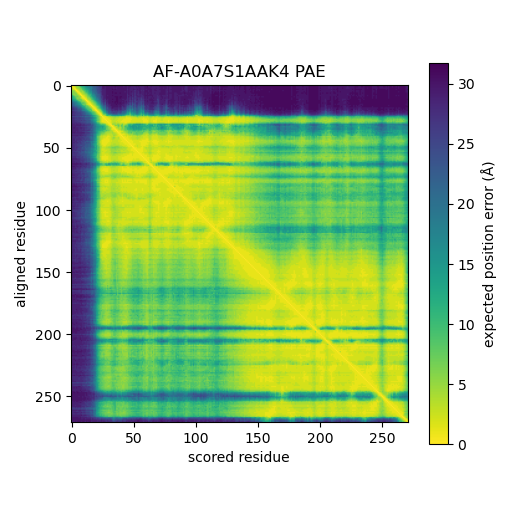 97.25 236 PRO A N 1
ATOM 1849 C CA . PRO A 1 236 ? 3.852 2.303 -13.957 1.00 97.25 236 PRO A CA 1
ATOM 1850 C C . PRO A 1 236 ? 4.125 3.497 -14.872 1.00 97.25 236 PRO A C 1
ATOM 1852 O O . PRO A 1 236 ? 4.756 4.461 -14.460 1.00 97.25 236 PRO A O 1
ATOM 1855 N N . ASP A 1 237 ? 3.639 3.460 -16.110 1.00 96.62 237 ASP A N 1
ATOM 1856 C CA . ASP A 1 237 ? 3.814 4.538 -17.087 1.00 96.62 237 ASP A CA 1
ATOM 1857 C C . ASP A 1 237 ? 3.058 5.830 -16.726 1.00 96.62 237 ASP A C 1
ATOM 1859 O O . ASP A 1 237 ? 3.318 6.880 -17.312 1.00 96.62 237 ASP A O 1
ATOM 1863 N N . GLN A 1 238 ? 2.128 5.758 -15.770 1.00 96.38 238 GLN A N 1
ATOM 1864 C CA . GLN A 1 238 ? 1.399 6.912 -15.241 1.00 96.38 238 GLN A CA 1
ATOM 1865 C C . GLN A 1 238 ? 2.075 7.534 -14.011 1.00 96.38 238 GLN A C 1
ATOM 1867 O O . GLN A 1 238 ? 1.577 8.532 -13.490 1.00 96.38 238 GLN A O 1
ATOM 1872 N N . ILE A 1 239 ? 3.173 6.951 -13.523 1.00 96.50 239 ILE A N 1
ATOM 1873 C CA . ILE A 1 239 ? 3.903 7.471 -12.367 1.00 96.50 239 ILE A CA 1
ATOM 1874 C C . ILE A 1 239 ? 4.573 8.785 -12.758 1.00 96.50 239 ILE A C 1
ATOM 1876 O O . ILE A 1 239 ? 5.303 8.866 -13.747 1.00 96.50 239 ILE A O 1
ATOM 1880 N N . THR A 1 240 ? 4.339 9.808 -11.945 1.00 94.81 240 THR A N 1
ATOM 1881 C CA . THR A 1 240 ? 4.951 11.139 -12.107 1.00 94.81 240 THR A CA 1
ATOM 1882 C C . THR A 1 240 ? 5.768 11.552 -10.890 1.00 94.81 240 THR A C 1
ATOM 1884 O O . THR A 1 240 ? 6.513 12.529 -10.938 1.00 94.81 240 THR A O 1
ATOM 1887 N N . GLU A 1 241 ? 5.621 10.803 -9.802 1.00 95.25 241 GLU A N 1
ATOM 1888 C CA . GLU A 1 241 ? 6.282 11.013 -8.532 1.00 95.25 241 GLU A CA 1
ATOM 1889 C C . GLU A 1 241 ? 7.767 10.632 -8.595 1.00 95.25 241 GLU A C 1
ATOM 1891 O O . GLU A 1 241 ? 8.232 9.913 -9.484 1.00 95.25 241 GLU A O 1
ATOM 1896 N N . LEU A 1 242 ? 8.524 11.151 -7.630 1.00 95.94 242 LEU A N 1
ATOM 1897 C CA . LEU A 1 242 ? 9.964 10.967 -7.551 1.00 95.94 242 LEU A CA 1
ATOM 1898 C C . LEU A 1 242 ? 10.303 9.557 -7.065 1.00 95.94 242 LEU A C 1
ATOM 1900 O O . LEU A 1 242 ? 9.934 9.167 -5.959 1.00 95.94 242 LEU A O 1
ATOM 1904 N N . TRP A 1 243 ? 11.044 8.825 -7.888 1.00 97.31 243 TRP A N 1
ATOM 1905 C CA . TRP A 1 243 ? 11.596 7.532 -7.517 1.00 97.31 243 TRP A CA 1
ATOM 1906 C C . TRP A 1 243 ? 12.765 7.673 -6.552 1.00 97.31 243 TRP A C 1
ATOM 1908 O O . TRP A 1 243 ? 13.548 8.623 -6.628 1.00 97.31 243 TRP A O 1
ATOM 1918 N N . GLU A 1 244 ? 12.922 6.666 -5.705 1.00 96.25 244 GLU A N 1
ATOM 1919 C CA . GLU A 1 244 ? 14.078 6.475 -4.845 1.00 96.25 244 GLU A CA 1
ATOM 1920 C C . GLU A 1 244 ? 14.729 5.121 -5.127 1.00 96.25 244 GLU A C 1
ATOM 1922 O O . GLU A 1 244 ? 14.066 4.147 -5.497 1.00 96.25 244 GLU A O 1
ATOM 1927 N N . VAL A 1 245 ? 16.045 5.066 -4.950 1.00 96.06 245 VAL A N 1
ATOM 1928 C CA . VAL A 1 245 ? 16.858 3.859 -5.111 1.00 96.06 245 VAL A CA 1
ATOM 1929 C C . VAL A 1 245 ? 17.631 3.578 -3.836 1.00 96.06 245 VAL A C 1
ATOM 1931 O O . VAL A 1 245 ? 18.022 4.504 -3.122 1.00 96.06 245 VAL A O 1
ATOM 1934 N N . VAL A 1 246 ? 17.846 2.299 -3.542 1.00 93.69 246 VAL A N 1
ATOM 1935 C CA . VAL A 1 246 ? 18.645 1.905 -2.386 1.00 93.69 246 VAL A CA 1
ATOM 1936 C C . VAL A 1 246 ? 20.123 2.148 -2.684 1.00 93.69 246 VAL A C 1
ATOM 1938 O O . VAL A 1 246 ? 20.670 1.676 -3.689 1.00 93.69 246 VAL A O 1
ATOM 1941 N N . ALA A 1 247 ? 20.756 2.913 -1.806 1.00 87.62 247 ALA A N 1
ATOM 1942 C CA . ALA A 1 247 ? 22.190 3.060 -1.703 1.00 87.62 247 ALA A CA 1
ATOM 1943 C C . ALA A 1 247 ? 22.681 2.094 -0.625 1.00 87.62 247 ALA A C 1
ATOM 1945 O O . ALA A 1 247 ? 22.270 2.184 0.531 1.00 87.62 247 ALA A O 1
ATOM 1946 N N . ASP A 1 248 ? 23.547 1.173 -1.025 1.00 83.31 248 ASP A N 1
ATOM 1947 C CA . ASP A 1 248 ? 24.326 0.346 -0.112 1.00 83.31 248 ASP A CA 1
ATOM 1948 C C . ASP A 1 248 ? 25.786 0.736 -0.330 1.00 83.31 248 ASP A C 1
ATOM 1950 O O . ASP A 1 248 ? 26.429 0.315 -1.297 1.00 83.31 248 ASP A O 1
ATOM 1954 N N . ASP A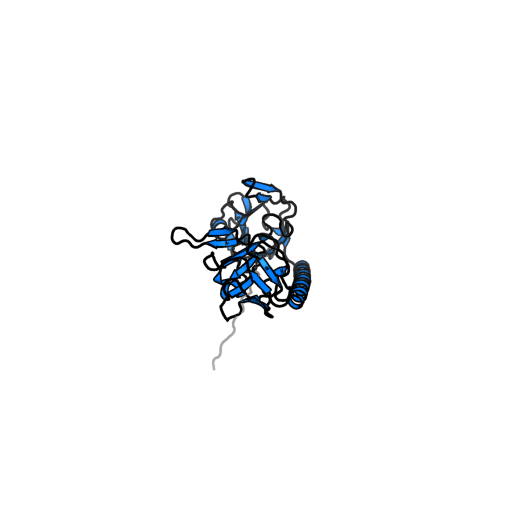 1 249 ? 26.264 1.672 0.488 1.00 73.31 249 ASP A N 1
ATOM 1955 C CA . ASP A 1 249 ? 27.687 1.943 0.578 1.00 73.31 249 ASP A CA 1
ATOM 1956 C C . ASP A 1 249 ? 28.221 1.164 1.779 1.00 73.31 249 ASP A C 1
ATOM 1958 O O . ASP A 1 249 ? 27.624 1.162 2.846 1.00 73.31 249 ASP A O 1
ATOM 1962 N N . ALA A 1 250 ? 29.356 0.478 1.623 1.00 67.94 250 ALA A N 1
ATOM 1963 C CA . ALA A 1 250 ? 29.914 -0.396 2.663 1.00 67.94 250 ALA A CA 1
ATOM 1964 C C . ALA A 1 250 ? 30.246 0.321 3.997 1.00 67.94 250 ALA A C 1
ATOM 1966 O O . ALA A 1 250 ? 30.778 -0.303 4.916 1.00 67.94 250 ALA A O 1
ATOM 1967 N N . ALA A 1 251 ? 30.005 1.633 4.084 1.00 68.75 251 ALA A N 1
ATOM 1968 C CA . ALA A 1 251 ? 30.222 2.469 5.251 1.00 68.75 251 ALA A CA 1
ATOM 1969 C C . ALA A 1 251 ? 28.939 2.734 6.064 1.00 68.75 251 ALA A C 1
ATOM 1971 O O . ALA A 1 251 ? 29.062 3.112 7.230 1.00 68.75 251 ALA A O 1
ATOM 1972 N N . HIS A 1 252 ? 27.744 2.531 5.500 1.00 66.94 252 HIS A N 1
ATOM 1973 C CA . HIS A 1 252 ? 26.467 2.802 6.163 1.00 66.94 252 HIS A CA 1
ATOM 1974 C C . HIS A 1 252 ? 25.471 1.661 5.957 1.00 66.94 252 HIS A C 1
ATOM 1976 O O . HIS A 1 252 ? 25.536 0.915 4.986 1.00 66.94 252 HIS A O 1
ATOM 1982 N N . ASP A 1 253 ? 24.504 1.554 6.868 1.00 79.62 253 ASP A N 1
ATOM 1983 C CA . ASP A 1 253 ? 23.320 0.737 6.617 1.00 79.62 253 ASP A CA 1
ATOM 1984 C C . ASP A 1 253 ? 22.590 1.256 5.371 1.00 79.62 253 ASP A C 1
ATOM 1986 O O . ASP A 1 253 ? 22.545 2.465 5.126 1.00 79.62 253 ASP A O 1
ATOM 1990 N N . ALA A 1 254 ? 22.001 0.341 4.601 1.00 83.31 254 ALA A N 1
ATOM 1991 C CA . ALA A 1 254 ? 21.301 0.670 3.368 1.00 83.31 254 ALA A CA 1
ATOM 1992 C C . ALA A 1 254 ? 20.269 1.796 3.578 1.00 83.31 254 ALA A C 1
ATOM 1994 O O . ALA A 1 254 ? 19.405 1.718 4.457 1.00 83.31 254 ALA A O 1
ATOM 1995 N N . TYR A 1 255 ? 20.339 2.834 2.746 1.00 88.88 255 TYR A N 1
ATOM 1996 C CA . TYR A 1 255 ? 19.456 3.998 2.819 1.00 88.88 255 TYR A CA 1
ATOM 1997 C C . TYR A 1 255 ? 18.905 4.371 1.445 1.00 88.88 255 TYR A C 1
ATOM 1999 O O . TYR A 1 255 ? 19.437 3.987 0.407 1.00 88.88 255 TYR A O 1
ATOM 2007 N N . TRP A 1 256 ? 17.804 5.118 1.429 1.00 92.25 256 TRP A N 1
ATOM 2008 C CA . TRP A 1 256 ? 17.134 5.523 0.197 1.00 92.25 256 TRP A CA 1
ATOM 2009 C C . TRP A 1 256 ? 17.649 6.873 -0.291 1.00 92.25 256 TRP A C 1
ATOM 2011 O O . TRP A 1 256 ? 17.779 7.818 0.489 1.00 92.25 256 TRP A O 1
ATOM 2021 N N . GLN A 1 257 ? 17.943 6.959 -1.587 1.00 94.12 257 GLN A N 1
ATOM 2022 C CA . GLN A 1 257 ? 18.348 8.192 -2.251 1.00 94.12 257 GLN A CA 1
ATOM 2023 C C . GLN A 1 257 ? 17.387 8.546 -3.393 1.00 94.12 257 GLN A C 1
ATOM 2025 O O . GLN A 1 257 ? 17.005 7.660 -4.162 1.00 94.12 257 GLN A O 1
ATOM 2030 N N . PRO A 1 258 ? 17.054 9.835 -3.579 1.00 95.75 258 PRO A N 1
ATOM 2031 C CA . PRO A 1 258 ? 16.291 10.288 -4.734 1.00 95.75 258 PRO A CA 1
ATOM 2032 C C . PRO A 1 258 ? 16.971 9.963 -6.070 1.00 95.75 258 PRO A C 1
ATOM 2034 O O . PRO A 1 258 ? 18.144 10.273 -6.278 1.00 95.75 258 PRO A O 1
ATOM 2037 N N . ALA A 1 259 ? 16.200 9.432 -7.017 1.00 96.31 259 ALA A N 1
ATOM 2038 C CA . ALA A 1 259 ? 16.617 9.145 -8.386 1.00 96.31 259 ALA A CA 1
ATOM 2039 C C . ALA A 1 259 ? 15.786 9.979 -9.383 1.00 96.31 259 ALA A C 1
ATOM 2041 O O . ALA A 1 259 ? 14.924 9.449 -10.081 1.00 96.31 259 ALA A O 1
ATOM 2042 N N . PRO A 1 260 ? 16.039 11.298 -9.503 1.00 95.38 260 PRO A N 1
ATOM 2043 C CA . PRO A 1 260 ? 15.182 12.230 -10.251 1.00 95.38 260 PRO A CA 1
ATOM 2044 C C . PRO A 1 260 ? 15.137 11.994 -11.762 1.00 95.38 260 PRO A C 1
ATOM 2046 O O . PRO A 1 260 ? 14.304 12.572 -12.457 1.00 95.38 260 PRO A O 1
ATOM 2049 N N . ARG A 1 261 ? 16.054 11.180 -12.289 1.00 96.00 261 ARG A N 1
ATOM 2050 C CA . ARG A 1 261 ? 16.076 10.800 -13.703 1.00 96.00 261 ARG A CA 1
ATOM 2051 C C . ARG A 1 261 ? 15.314 9.507 -13.975 1.00 96.00 261 ARG A C 1
ATOM 2053 O O . ARG A 1 261 ? 14.952 9.293 -15.131 1.00 96.00 261 ARG A O 1
ATOM 2060 N N . LEU A 1 262 ? 15.092 8.678 -12.951 1.00 97.12 262 LEU A N 1
ATOM 2061 C CA . LEU A 1 262 ? 14.419 7.392 -13.079 1.00 97.12 262 LEU A CA 1
ATOM 2062 C C . LEU A 1 262 ? 12.943 7.622 -13.405 1.00 97.12 262 LEU A C 1
ATOM 2064 O O . LEU A 1 262 ? 12.241 8.360 -12.713 1.00 97.12 262 LEU A O 1
ATOM 2068 N N . ARG A 1 263 ? 12.482 7.003 -14.487 1.00 97.00 263 ARG A N 1
ATOM 2069 C CA . ARG A 1 263 ? 11.094 7.052 -14.943 1.00 97.00 263 ARG A CA 1
ATOM 2070 C C . ARG A 1 263 ? 10.724 5.780 -15.688 1.00 97.00 263 ARG A C 1
ATOM 2072 O O . ARG A 1 263 ? 11.589 5.064 -16.194 1.00 97.00 263 ARG A O 1
ATOM 2079 N N . VAL A 1 264 ? 9.423 5.546 -15.801 1.00 97.62 264 VAL A N 1
ATOM 2080 C CA . VAL A 1 264 ? 8.867 4.426 -16.558 1.00 97.62 264 VAL A CA 1
ATOM 2081 C C . VAL A 1 264 ? 8.077 4.967 -17.738 1.00 97.62 264 VAL A C 1
ATOM 2083 O O . VAL A 1 264 ? 7.308 5.916 -17.598 1.00 97.62 264 VAL A O 1
ATOM 2086 N N . ARG A 1 265 ? 8.265 4.377 -18.918 1.00 96.25 265 ARG A N 1
ATOM 2087 C CA . ARG A 1 265 ? 7.516 4.744 -20.126 1.00 96.25 265 ARG A CA 1
ATOM 2088 C C . ARG A 1 265 ? 7.014 3.513 -20.877 1.00 96.25 265 ARG A C 1
ATOM 2090 O O . ARG A 1 265 ? 7.634 2.455 -20.780 1.00 96.25 265 ARG A O 1
ATOM 2097 N N . PRO A 1 266 ? 5.957 3.640 -21.696 1.00 96.69 266 PRO A N 1
ATOM 2098 C CA . PRO A 1 266 ? 5.555 2.570 -22.602 1.00 96.69 266 PRO A CA 1
ATOM 2099 C C . PRO A 1 266 ? 6.681 2.239 -23.589 1.00 96.69 266 PRO A C 1
ATOM 2101 O O . PRO A 1 266 ? 7.286 3.151 -24.165 1.00 96.69 266 PRO A O 1
ATOM 2104 N N . LYS A 1 267 ? 6.916 0.950 -23.855 1.00 92.62 267 LYS A N 1
ATOM 2105 C CA . LYS A 1 267 ? 7.884 0.494 -24.871 1.00 92.62 267 LYS A CA 1
ATOM 2106 C C . LYS A 1 267 ? 7.581 1.070 -26.255 1.00 92.62 267 LYS A C 1
ATOM 2108 O O . LYS A 1 267 ? 8.491 1.479 -26.968 1.00 92.62 267 LYS A O 1
ATOM 2113 N N . ASN A 1 268 ? 6.296 1.167 -26.597 1.00 84.50 268 ASN A N 1
ATOM 2114 C CA . ASN A 1 268 ? 5.821 1.593 -27.917 1.00 84.50 268 ASN A CA 1
ATOM 2115 C C . ASN A 1 268 ? 5.778 3.120 -28.120 1.00 84.50 268 ASN A C 1
ATOM 2117 O O . ASN A 1 268 ? 5.375 3.582 -29.187 1.00 84.50 268 ASN A O 1
ATOM 2121 N N . ARG A 1 269 ? 6.163 3.926 -27.122 1.00 66.88 269 ARG A N 1
ATOM 2122 C CA . ARG A 1 269 ? 6.203 5.387 -27.257 1.00 66.88 269 ARG A CA 1
ATOM 2123 C C . ARG A 1 269 ? 7.586 5.798 -27.767 1.00 66.88 269 ARG A C 1
ATOM 2125 O O . ARG A 1 269 ? 8.561 5.702 -27.024 1.00 66.88 269 ARG A O 1
ATOM 2132 N N . ALA A 1 270 ? 7.664 6.209 -29.034 1.00 46.06 270 ALA A N 1
ATOM 2133 C CA . ALA A 1 270 ? 8.884 6.771 -29.612 1.00 46.06 270 ALA A CA 1
ATOM 2134 C C . ALA A 1 270 ? 9.296 8.045 -28.848 1.00 46.06 270 ALA A C 1
ATOM 2136 O O . ALA A 1 270 ? 8.435 8.872 -28.535 1.00 46.06 270 ALA A O 1
ATOM 2137 N N . THR A 1 271 ? 10.588 8.142 -28.522 1.00 47.94 271 THR A N 1
ATOM 2138 C CA . THR A 1 271 ? 11.267 9.334 -27.976 1.00 47.94 271 THR A CA 1
ATOM 2139 C C . THR A 1 271 ? 11.187 10.525 -28.910 1.00 47.94 271 THR A C 1
ATOM 2141 O O . THR A 1 271 ? 11.394 10.301 -30.126 1.00 47.94 271 THR A O 1
#

Foldseek 3Di:
DDDDDDDDDDDDDPDDPPPDPPPPDAKKAWFFDDQPDFPPLLGAIWGWDPDADPQATKTHHPQPDQWIWHAAPVQKTETAGPVCRVVSHPDHFKIFNDNDNHQQPDPGWMWGQDPVVRDTHTTNRTGMHGDDPVNVVVVVVVLVVLLVVLVVVCVVLFKKFKDQADPPGQPRVVGGIWGWDPDADSSHTKTHHPPDPQWIFHAASRLRKTEIAGPVCRVSSHRDHFKMFRDPPSDQQRDPTWMWGWDDDVVDDIDIDTRRRIGMHRPPDDD

Organism: Noctiluca scintillans (NCBI:txid2966)